Protein AF-A0A7Y7AGQ4-F1 (afdb_monomer)

Mean predicted aligned error: 10.07 Å

Solvent-accessible surface area (backbone atoms only — not comparable to full-atom values): 15197 Å² total; per-residue (Å²): 114,50,72,60,66,57,67,53,54,40,65,56,59,46,43,56,52,53,49,43,48,52,52,49,50,52,52,50,50,58,50,48,54,52,50,51,56,51,32,55,52,24,53,77,66,76,39,81,67,83,61,64,71,65,58,62,63,49,50,64,56,52,51,53,51,46,53,53,55,51,49,47,50,46,32,51,47,62,61,42,56,91,61,52,32,76,87,60,85,74,68,61,68,62,47,54,55,31,43,49,49,32,63,46,43,63,58,52,51,50,54,48,50,53,54,50,53,53,46,52,52,50,44,74,70,50,87,47,69,69,60,37,51,54,46,52,55,52,52,52,53,46,51,67,55,45,52,60,53,48,54,50,29,48,53,23,42,53,50,47,27,46,48,31,17,37,48,55,39,11,32,71,49,27,35,77,53,50,68,85,72,18,50,66,46,26,51,25,55,69,46,42,84,60,16,41,63,62,49,40,60,53,52,36,54,67,69,37,89,86,58,72,74,48,80,41,57,95,92,48,58,58,82,62,75,74,56,87,88,50,76,77,74,76,74,74,76,78,71,57,94,81,58,87,81,74,77,85,69,75,77,79,73,79,79,80,83,82,81,81,85,86,136

Sequence (263 aa):
MNALFHRAKHWQLFTILYGGIILFQLLSFLYMSSLIAQNMQNIQMNKPPQMSGFFMFFIPMILLVVIIVYGWLWSVALGLKDKLPPGVRMNHRLFKGFFWVAALYPIFHVLFTLIFFNSLEGAFISQNPLQILRIWSTLMLGFVVMIPIALFAMFCTCYGYYFCAKTLKSIELGYEAQLGDYIGYFFLFWFNFVGFWLIQPSLNKITAEGWVPPTPPPGYAPLLDPDPSFPPLPEREKVPRGELLKTKNHEAFEHDDDFEGLF

Nearest PDB structures (foldseek):
  3m9v-assembly1_A  TM=3.592E-01  e=7.978E+00  Actinomadura kijaniata

pLDDT: mean 85.87, std 13.74, range [50.72, 98.44]

Structure (mmCIF, N/CA/C/O backbone):
data_AF-A0A7Y7AGQ4-F1
#
_entry.id   AF-A0A7Y7AGQ4-F1
#
loop_
_atom_site.group_PDB
_atom_site.id
_atom_site.type_symbol
_atom_site.label_atom_id
_atom_site.label_alt_id
_atom_site.label_comp_id
_atom_site.label_asym_id
_atom_site.label_entity_id
_atom_site.label_seq_id
_atom_site.pdbx_PDB_ins_code
_atom_site.Cartn_x
_atom_site.Cartn_y
_atom_site.Cartn_z
_atom_site.occupancy
_atom_site.B_iso_or_equiv
_atom_site.auth_seq_id
_atom_site.auth_comp_id
_atom_site.auth_asym_id
_atom_site.auth_atom_id
_atom_site.pdbx_PDB_model_num
ATOM 1 N N . MET A 1 1 ? 5.728 9.425 15.001 1.00 56.59 1 MET A N 1
ATOM 2 C CA . MET A 1 1 ? 4.786 9.169 13.883 1.00 56.59 1 MET A CA 1
ATOM 3 C C . MET A 1 1 ? 3.323 9.138 14.317 1.00 56.59 1 MET A C 1
ATOM 5 O O . MET A 1 1 ? 2.537 9.823 13.684 1.00 56.59 1 MET A O 1
ATOM 9 N N . ASN A 1 2 ? 2.940 8.416 15.379 1.00 61.12 2 ASN A N 1
ATOM 10 C CA . ASN A 1 2 ? 1.520 8.191 15.718 1.00 61.12 2 ASN A CA 1
ATOM 11 C C . ASN A 1 2 ? 0.688 9.478 15.892 1.00 61.12 2 ASN A C 1
ATOM 13 O O . ASN A 1 2 ? -0.383 9.591 15.307 1.00 61.12 2 ASN A O 1
ATOM 17 N N . ALA A 1 3 ? 1.223 10.484 16.594 1.00 69.56 3 ALA A N 1
ATOM 18 C CA . ALA A 1 3 ? 0.511 11.740 16.840 1.00 69.56 3 ALA A CA 1
ATOM 19 C C . ALA A 1 3 ? 0.207 12.561 15.569 1.00 69.56 3 ALA A C 1
ATOM 21 O O . ALA A 1 3 ? -0.760 13.318 15.561 1.00 69.56 3 ALA A O 1
ATOM 22 N N . LEU A 1 4 ? 1.003 12.418 14.500 1.00 76.56 4 LEU A N 1
ATOM 23 C CA . LEU A 1 4 ? 0.786 13.144 13.243 1.00 76.56 4 LEU A CA 1
ATOM 24 C C . LEU A 1 4 ? -0.478 12.632 12.537 1.00 76.56 4 LEU A C 1
ATOM 26 O O . LEU A 1 4 ? -1.350 13.414 12.172 1.00 76.56 4 LEU A O 1
ATOM 30 N N . PHE A 1 5 ? -0.593 11.309 12.394 1.00 80.19 5 PHE A N 1
ATOM 31 C CA . PHE A 1 5 ? -1.712 10.676 11.695 1.00 80.19 5 PHE A CA 1
ATOM 32 C C . PHE A 1 5 ? -3.018 10.745 12.486 1.00 80.19 5 PHE A C 1
ATOM 34 O O . PHE A 1 5 ? -4.073 10.878 11.881 1.00 80.19 5 PHE A O 1
ATOM 41 N N . HIS A 1 6 ? -2.964 10.712 13.820 1.00 74.75 6 HIS A N 1
ATOM 42 C CA . HIS A 1 6 ? -4.161 10.824 14.667 1.00 74.75 6 HIS A CA 1
ATOM 43 C C . HIS A 1 6 ? -4.745 12.242 14.712 1.00 74.75 6 HIS A C 1
ATOM 45 O O . HIS A 1 6 ? -5.923 12.414 14.993 1.00 74.75 6 HIS A O 1
ATOM 51 N N . ARG A 1 7 ? -3.937 13.273 14.432 1.00 79.19 7 ARG A N 1
ATOM 52 C CA . ARG A 1 7 ? -4.384 14.679 14.418 1.00 79.19 7 ARG A CA 1
ATOM 53 C C . ARG A 1 7 ? -4.757 15.184 13.027 1.00 79.19 7 ARG A C 1
ATOM 55 O O . ARG A 1 7 ? -5.368 16.245 12.907 1.00 79.19 7 ARG A O 1
ATOM 62 N N . ALA A 1 8 ? -4.378 14.455 11.981 1.00 83.38 8 ALA A N 1
ATOM 63 C CA . ALA A 1 8 ? -4.656 14.854 10.613 1.00 83.38 8 ALA A CA 1
ATOM 64 C C . ALA A 1 8 ? -6.167 14.838 10.328 1.00 83.38 8 ALA A C 1
ATOM 66 O O . ALA A 1 8 ? -6.902 13.920 10.713 1.00 83.38 8 ALA A O 1
ATOM 67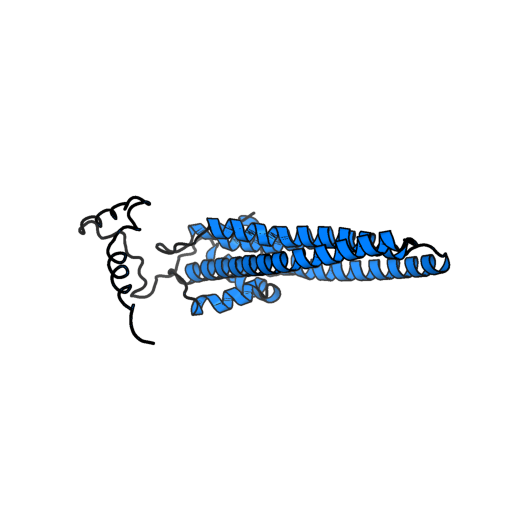 N N . LYS A 1 9 ? -6.644 15.861 9.615 1.00 86.75 9 LYS A N 1
ATOM 68 C CA . LYS A 1 9 ? -7.998 15.853 9.049 1.00 86.75 9 LYS A CA 1
ATOM 69 C C . LYS A 1 9 ? -8.025 14.906 7.846 1.00 86.75 9 LYS A C 1
ATOM 71 O O . LYS A 1 9 ? -7.048 14.826 7.103 1.00 86.75 9 LYS A O 1
ATOM 76 N N . HIS A 1 10 ? -9.157 14.240 7.616 1.00 84.00 10 HIS A N 1
ATOM 77 C CA . HIS A 1 10 ? -9.346 13.308 6.492 1.00 84.00 10 HIS A CA 1
ATOM 78 C C . HIS A 1 10 ? -8.949 13.927 5.140 1.00 84.00 10 HIS A C 1
ATOM 80 O O . HIS A 1 10 ? -8.258 13.286 4.352 1.00 84.00 10 HIS A O 1
ATOM 86 N N . TRP A 1 11 ? -9.278 15.206 4.916 1.00 87.62 11 TRP A N 1
ATOM 87 C CA . TRP A 1 11 ? -8.930 15.904 3.678 1.00 87.62 11 TRP A CA 1
ATOM 88 C C . TRP A 1 11 ? -7.420 16.133 3.512 1.00 87.62 11 TRP A C 1
ATOM 90 O O . TRP A 1 11 ? -6.942 16.160 2.388 1.00 87.62 11 TRP A O 1
ATOM 100 N N . GLN A 1 12 ? -6.644 16.264 4.594 1.00 89.94 12 GLN A N 1
ATOM 101 C CA . GLN A 1 12 ? -5.198 16.499 4.495 1.00 89.94 12 GLN A CA 1
ATOM 102 C C . GLN A 1 12 ? -4.478 15.254 3.976 1.00 89.94 12 GLN A C 1
ATOM 104 O O . GLN A 1 12 ? -3.709 15.343 3.022 1.00 89.94 12 GLN A O 1
ATOM 109 N N . LEU A 1 13 ? -4.763 14.087 4.567 1.00 86.19 13 LEU A N 1
ATOM 110 C CA . LEU A 1 13 ? -4.191 12.814 4.113 1.00 86.19 13 LEU A CA 1
ATOM 111 C C . LEU A 1 13 ? -4.650 12.483 2.693 1.00 86.19 13 LEU A C 1
ATOM 113 O O . LEU A 1 13 ? -3.836 12.083 1.864 1.00 86.19 13 LEU A O 1
ATOM 117 N N . PHE A 1 14 ? -5.931 12.713 2.400 1.00 89.88 14 PHE A N 1
ATOM 118 C CA . PHE A 1 14 ? -6.493 12.493 1.075 1.00 89.88 14 PHE A CA 1
ATOM 119 C C . PHE A 1 14 ? -5.836 13.377 0.007 1.00 89.88 14 PHE A C 1
ATOM 121 O O . PHE A 1 14 ? -5.382 12.862 -1.011 1.00 89.88 14 PHE A O 1
ATOM 128 N N . THR A 1 15 ? -5.738 14.690 0.234 1.00 90.38 15 THR A N 1
ATOM 129 C CA . THR A 1 15 ? -5.160 15.622 -0.745 1.00 90.38 15 THR A CA 1
ATOM 130 C C . THR A 1 15 ? -3.672 15.371 -0.953 1.00 90.38 15 THR A C 1
ATOM 132 O O . THR A 1 15 ? -3.215 15.389 -2.091 1.00 90.38 15 THR A O 1
ATOM 135 N N . ILE A 1 16 ? -2.909 15.090 0.108 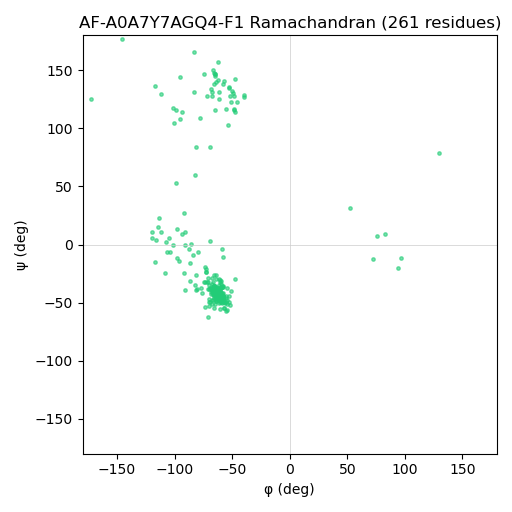1.00 89.94 16 ILE A N 1
ATOM 136 C CA . ILE A 1 16 ? -1.479 14.778 -0.032 1.00 89.94 16 ILE A CA 1
ATOM 137 C C . ILE A 1 16 ? -1.291 13.481 -0.822 1.00 89.94 16 ILE A C 1
ATOM 139 O O . ILE A 1 16 ? -0.459 13.437 -1.724 1.00 89.94 16 ILE A O 1
ATOM 143 N N . LEU A 1 17 ? -2.070 12.441 -0.515 1.00 90.19 17 LEU A N 1
ATOM 144 C CA . LEU A 1 17 ? -1.941 11.154 -1.187 1.00 90.19 17 LEU A CA 1
ATOM 145 C C . LEU A 1 17 ? -2.449 11.225 -2.633 1.00 90.19 17 LEU A C 1
ATOM 147 O O . LEU A 1 17 ? -1.673 11.048 -3.563 1.00 90.19 17 LEU A O 1
ATOM 151 N N . TYR A 1 18 ? -3.732 11.514 -2.844 1.00 91.12 18 TYR A N 1
ATOM 152 C CA . TYR A 1 18 ? -4.347 11.462 -4.174 1.00 91.12 18 TYR A CA 1
ATOM 153 C C . TYR A 1 18 ? -4.076 12.702 -5.008 1.00 91.12 18 TYR A C 1
ATOM 155 O O . TYR A 1 18 ? -3.811 12.574 -6.196 1.00 91.12 18 TYR A O 1
ATOM 163 N N . GLY A 1 19 ? -4.097 13.891 -4.406 1.00 92.06 19 GLY A N 1
ATOM 164 C CA . GLY A 1 19 ? -3.699 15.112 -5.108 1.00 92.06 19 GLY A CA 1
ATOM 165 C C . GLY A 1 19 ? -2.227 15.054 -5.512 1.00 92.06 19 GLY A C 1
ATOM 166 O O . GLY A 1 19 ? -1.896 15.383 -6.648 1.00 92.06 19 GLY A O 1
ATOM 167 N N . GLY A 1 20 ? -1.366 14.535 -4.628 1.00 91.12 20 GLY A N 1
ATOM 168 C CA . GLY A 1 20 ? 0.034 14.247 -4.937 1.00 91.12 20 GLY A CA 1
ATOM 169 C C . GLY A 1 20 ? 0.191 13.247 -6.082 1.00 91.12 20 GLY A C 1
ATOM 170 O O . GLY A 1 20 ? 0.916 13.537 -7.028 1.00 91.12 20 GLY A O 1
ATOM 171 N N . ILE A 1 21 ? -0.525 12.116 -6.050 1.00 92.50 21 ILE A N 1
ATOM 172 C CA . ILE A 1 21 ? -0.511 11.113 -7.132 1.00 92.50 21 ILE A CA 1
ATOM 173 C C . ILE A 1 21 ? -1.010 11.707 -8.454 1.00 92.50 21 ILE A C 1
ATOM 175 O O . ILE A 1 21 ? -0.367 11.504 -9.476 1.00 92.50 21 ILE A O 1
ATOM 179 N N . ILE A 1 22 ? -2.123 12.446 -8.461 1.00 94.12 22 ILE A N 1
ATOM 180 C CA . ILE A 1 22 ? -2.685 13.044 -9.683 1.00 94.12 22 ILE A CA 1
ATOM 181 C C . ILE A 1 22 ? -1.714 14.068 -10.267 1.00 94.12 22 ILE A C 1
ATOM 183 O O . ILE A 1 22 ? -1.407 14.009 -11.456 1.00 94.12 22 ILE A O 1
ATOM 187 N N . LEU A 1 23 ? -1.198 14.983 -9.442 1.00 94.56 23 LEU A N 1
ATOM 188 C CA . LEU A 1 23 ? -0.213 15.968 -9.881 1.00 94.56 23 LEU A CA 1
ATOM 189 C C . LEU A 1 23 ? 1.031 15.273 -10.437 1.00 94.56 23 LEU A C 1
ATOM 191 O O . LEU A 1 23 ? 1.498 15.605 -11.522 1.00 94.56 23 LEU A O 1
ATOM 195 N N . PHE A 1 24 ? 1.539 14.279 -9.716 1.00 93.38 24 PHE A N 1
ATOM 196 C CA . PHE A 1 24 ? 2.687 13.500 -10.147 1.00 93.38 24 PHE A CA 1
ATOM 197 C C . PHE A 1 24 ? 2.417 12.757 -11.464 1.00 93.38 24 PHE A C 1
ATOM 199 O O . PHE A 1 24 ? 3.284 12.730 -12.331 1.00 93.38 24 PHE A O 1
ATOM 206 N N . GLN A 1 25 ? 1.216 12.209 -11.654 1.00 92.69 25 GLN A N 1
ATOM 207 C CA . GLN A 1 25 ? 0.809 11.540 -12.889 1.00 92.69 25 GLN A CA 1
ATOM 208 C C . GLN A 1 25 ? 0.724 12.514 -14.074 1.00 92.69 25 GLN A C 1
ATOM 210 O O . GLN A 1 25 ? 1.078 12.159 -15.195 1.00 92.69 25 GLN A O 1
ATOM 215 N N . LEU A 1 26 ? 0.292 13.757 -13.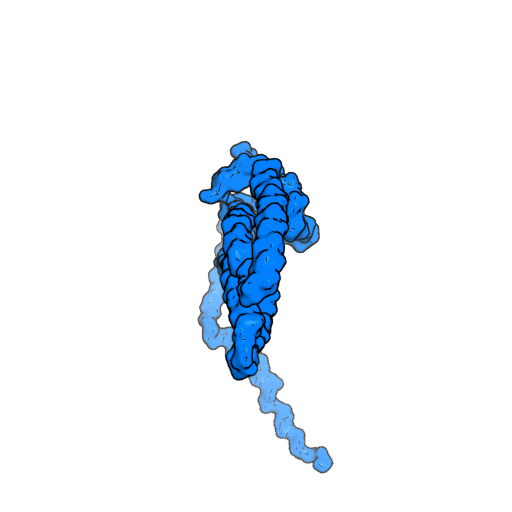848 1.00 95.44 26 LEU A N 1
ATOM 216 C CA . LEU A 1 26 ? 0.331 14.800 -14.877 1.00 95.44 26 LEU A CA 1
ATOM 217 C C . LEU A 1 26 ? 1.776 15.159 -15.241 1.00 95.44 26 LEU A C 1
ATOM 219 O O . LEU A 1 26 ? 2.110 15.254 -16.421 1.00 95.44 26 LEU A O 1
ATOM 223 N N . LEU A 1 27 ? 2.652 15.299 -14.243 1.00 94.00 27 LEU A N 1
ATOM 224 C CA . LEU A 1 27 ? 4.076 15.553 -14.471 1.00 94.00 27 LEU A CA 1
ATOM 225 C C . LEU A 1 27 ? 4.757 14.385 -15.196 1.00 94.00 27 LEU A C 1
ATOM 227 O O . LEU A 1 27 ? 5.545 14.619 -16.109 1.00 94.00 27 LEU A O 1
ATOM 231 N N . SER A 1 28 ? 4.429 13.139 -14.845 1.00 91.12 28 SER A N 1
ATOM 232 C CA . SER A 1 28 ? 4.973 11.952 -15.511 1.00 91.12 28 SER A CA 1
ATOM 233 C C . SER A 1 28 ? 4.497 11.853 -16.958 1.00 91.12 28 SER A C 1
ATOM 235 O O . SER A 1 28 ? 5.283 11.486 -17.826 1.00 91.12 28 SER A O 1
ATOM 237 N N . PHE A 1 29 ? 3.253 12.244 -17.245 1.00 93.81 29 PHE A N 1
ATOM 238 C CA . PHE A 1 29 ? 2.728 12.309 -18.607 1.00 93.81 29 PHE A CA 1
ATOM 239 C C . PHE A 1 29 ? 3.466 13.350 -19.460 1.00 93.81 29 PHE A C 1
ATOM 241 O O . PHE A 1 29 ? 3.878 13.046 -20.580 1.00 93.81 29 PHE A O 1
ATOM 248 N N . LEU A 1 30 ? 3.695 14.553 -18.920 1.00 94.12 30 LEU A N 1
ATOM 249 C CA . LEU A 1 30 ? 4.490 15.592 -19.589 1.00 94.12 30 LEU A CA 1
ATOM 250 C C . LEU A 1 30 ? 5.949 15.159 -19.791 1.00 94.12 30 LEU A C 1
ATOM 252 O O . LEU A 1 30 ? 6.544 15.416 -20.835 1.00 94.12 30 LEU A O 1
ATOM 256 N N . TYR A 1 31 ? 6.529 14.465 -18.813 1.00 92.31 31 TYR A N 1
ATOM 257 C CA . TYR A 1 31 ? 7.873 13.917 -18.944 1.00 92.31 31 TYR A CA 1
ATOM 258 C C . TYR A 1 31 ? 7.931 12.829 -20.024 1.00 92.31 31 TYR A C 1
ATOM 260 O O . TYR A 1 31 ? 8.807 12.864 -20.889 1.00 92.31 31 TYR A O 1
ATOM 268 N N . MET A 1 32 ? 6.959 11.917 -20.045 1.00 90.69 32 MET A N 1
ATOM 269 C CA . MET A 1 32 ? 6.876 10.849 -21.039 1.00 90.69 32 MET A CA 1
ATOM 270 C C . MET A 1 32 ? 6.720 11.393 -22.460 1.00 90.69 32 MET A C 1
ATOM 272 O O . MET A 1 32 ? 7.376 10.894 -23.370 1.00 90.69 32 MET A O 1
ATOM 276 N N . SER A 1 33 ? 5.906 12.432 -22.672 1.00 91.75 33 SER A N 1
ATOM 277 C CA . SER A 1 33 ? 5.763 13.036 -24.003 1.00 91.75 33 SER A CA 1
ATOM 278 C C . SER A 1 33 ? 7.090 13.622 -24.503 1.00 91.75 33 SER A C 1
ATOM 280 O O . SER A 1 33 ? 7.443 13.432 -25.669 1.00 91.75 33 SER A O 1
ATOM 282 N N . SER A 1 34 ? 7.876 14.240 -23.614 1.00 91.31 34 SER A N 1
ATOM 283 C CA . SER A 1 34 ? 9.220 14.732 -23.944 1.00 91.31 34 SER A CA 1
ATOM 284 C C . SER A 1 34 ? 10.217 13.605 -24.239 1.00 91.31 34 SER A C 1
ATOM 286 O O . SER A 1 34 ? 10.980 13.706 -25.200 1.00 91.31 34 SER A O 1
ATOM 288 N N . LEU A 1 35 ? 10.177 12.504 -23.477 1.00 90.44 35 LEU A N 1
ATOM 289 C CA . LEU A 1 35 ? 11.010 11.324 -23.723 1.00 90.44 35 LEU A CA 1
ATOM 290 C C . LEU A 1 35 ? 10.661 10.654 -25.054 1.00 90.44 35 LEU A C 1
ATOM 292 O O . LEU A 1 35 ? 11.559 10.254 -25.790 1.00 90.44 35 LEU A O 1
ATOM 296 N N . ILE A 1 36 ? 9.375 10.560 -25.399 1.00 90.38 36 ILE A N 1
ATOM 297 C CA . ILE A 1 36 ? 8.929 10.025 -26.692 1.00 90.38 36 ILE A CA 1
ATOM 298 C C . ILE A 1 36 ? 9.456 10.897 -27.833 1.00 90.38 36 ILE A C 1
ATOM 300 O O . ILE A 1 36 ? 10.001 10.360 -28.795 1.00 90.38 36 ILE A O 1
ATOM 304 N N . ALA A 1 37 ?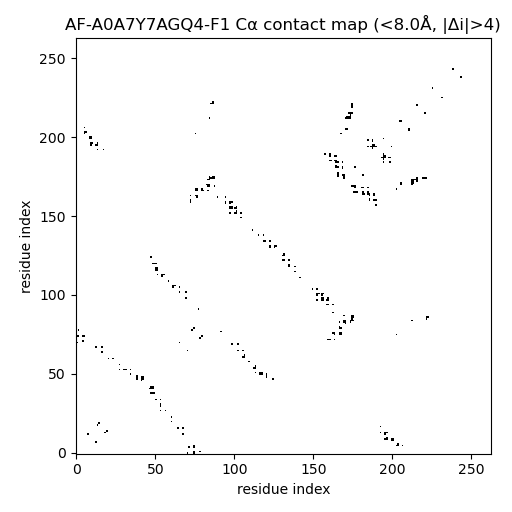 9.356 12.225 -27.724 1.00 92.69 37 ALA A N 1
ATOM 305 C CA . ALA A 1 37 ? 9.884 13.137 -28.738 1.00 92.69 37 ALA A CA 1
ATOM 306 C C . ALA A 1 37 ? 11.403 12.967 -28.933 1.00 92.69 37 ALA A C 1
ATOM 308 O O . ALA A 1 37 ? 11.876 12.878 -30.067 1.00 92.69 37 ALA A O 1
ATOM 309 N N . GLN A 1 38 ? 12.162 12.838 -27.839 1.00 89.88 38 GLN A N 1
ATOM 310 C CA . GLN A 1 38 ? 13.602 12.561 -27.891 1.00 89.88 38 GLN A CA 1
ATOM 311 C C . GLN A 1 38 ? 13.903 11.191 -28.508 1.00 89.88 38 GLN A C 1
ATOM 313 O O . GLN A 1 38 ? 14.785 11.073 -29.356 1.00 89.88 38 GLN A O 1
ATOM 318 N N . ASN A 1 39 ? 13.152 10.154 -28.136 1.00 88.69 39 ASN A N 1
ATOM 319 C CA . ASN A 1 39 ? 13.348 8.809 -28.669 1.00 88.69 39 ASN A CA 1
ATOM 320 C C . ASN A 1 39 ? 12.989 8.713 -30.158 1.00 88.69 39 ASN A C 1
ATOM 322 O O . ASN A 1 39 ? 13.687 8.023 -30.894 1.00 88.69 39 ASN A O 1
ATOM 326 N N . MET A 1 40 ? 11.992 9.460 -30.638 1.00 89.31 40 MET A N 1
ATOM 327 C CA . MET A 1 40 ? 11.713 9.588 -32.075 1.00 89.31 40 MET A CA 1
ATOM 328 C C . MET A 1 40 ? 12.906 10.183 -32.830 1.00 89.31 40 MET A C 1
ATOM 330 O O . MET A 1 40 ? 13.276 9.686 -33.894 1.00 89.31 40 MET A O 1
ATOM 334 N N . GLN A 1 41 ? 13.558 11.198 -32.260 1.00 91.44 41 GLN A N 1
ATOM 335 C CA . GLN A 1 41 ? 14.781 11.762 -32.828 1.00 91.44 41 GLN A CA 1
ATOM 336 C C . GLN A 1 41 ? 15.952 10.766 -32.764 1.00 91.44 41 GLN A C 1
ATOM 338 O O . GLN A 1 41 ? 16.724 10.655 -33.714 1.00 91.44 41 GLN A O 1
ATOM 343 N N . ASN A 1 42 ? 16.080 10.007 -31.671 1.00 88.75 42 ASN A N 1
ATOM 344 C CA . ASN A 1 42 ? 17.104 8.968 -31.534 1.00 88.75 42 ASN A CA 1
ATOM 345 C C . ASN A 1 42 ? 16.943 7.876 -32.590 1.00 88.75 42 ASN A C 1
ATOM 347 O O . ASN A 1 42 ? 17.932 7.514 -33.220 1.00 88.75 42 ASN A O 1
ATOM 351 N N . ILE A 1 43 ? 15.713 7.426 -32.851 1.00 86.44 43 ILE A N 1
ATOM 352 C CA . ILE A 1 43 ? 15.411 6.455 -33.910 1.00 86.44 43 ILE A CA 1
ATOM 353 C C . ILE A 1 43 ? 15.847 6.998 -35.275 1.00 86.44 43 ILE A C 1
ATOM 355 O O . ILE A 1 43 ? 16.520 6.292 -36.020 1.00 86.44 43 ILE A O 1
ATOM 359 N N . GLN A 1 44 ? 15.555 8.268 -35.582 1.00 89.94 44 GLN A N 1
ATOM 360 C CA . GLN A 1 44 ? 16.030 8.909 -36.818 1.00 89.94 44 GLN A CA 1
ATOM 361 C C . GLN A 1 44 ? 17.565 8.968 -36.908 1.00 89.94 44 GLN A C 1
ATOM 363 O O . GLN A 1 44 ? 18.124 8.923 -38.000 1.00 89.94 44 GLN A O 1
ATOM 368 N N . MET A 1 45 ? 18.252 9.048 -35.767 1.00 90.00 45 MET A N 1
ATOM 369 C CA . MET A 1 45 ? 19.714 9.080 -35.664 1.00 90.00 45 MET A CA 1
ATOM 370 C C . MET A 1 45 ? 20.359 7.697 -35.451 1.00 90.00 45 MET A C 1
ATOM 372 O O . MET A 1 45 ? 21.552 7.645 -35.151 1.00 90.00 45 MET A O 1
ATOM 376 N N . ASN A 1 46 ? 19.614 6.588 -35.564 1.00 85.50 46 ASN A N 1
ATOM 377 C CA . ASN A 1 46 ? 20.080 5.229 -35.234 1.00 85.50 46 ASN A CA 1
ATOM 378 C C . ASN A 1 46 ? 20.693 5.100 -33.823 1.00 85.50 46 ASN A C 1
ATOM 380 O O . ASN A 1 46 ? 21.600 4.300 -33.589 1.00 85.50 46 ASN A O 1
ATOM 384 N N . LYS A 1 47 ? 20.210 5.898 -32.867 1.00 84.75 47 LYS A N 1
ATOM 385 C CA . LYS A 1 47 ? 20.569 5.805 -31.449 1.00 84.75 47 LYS A CA 1
ATOM 386 C C . LYS A 1 47 ? 19.532 4.959 -30.708 1.00 84.75 47 LYS A C 1
ATOM 388 O O . LYS A 1 47 ? 18.344 5.043 -31.028 1.00 84.75 47 LYS A O 1
ATOM 393 N N . PRO A 1 48 ? 19.948 4.167 -29.707 1.00 80.00 48 PRO A N 1
ATOM 394 C CA . PRO A 1 48 ? 19.014 3.361 -28.940 1.00 80.00 48 PRO A CA 1
ATOM 395 C C . PRO A 1 48 ? 18.047 4.240 -28.133 1.00 80.00 48 PRO A C 1
ATOM 397 O O . PRO A 1 48 ? 18.443 5.310 -27.657 1.00 80.00 48 PRO A O 1
ATOM 400 N N . PRO A 1 49 ? 16.787 3.806 -27.970 1.00 80.81 49 PRO A N 1
ATOM 401 C CA . PRO A 1 49 ? 15.832 4.509 -27.130 1.00 80.81 49 PRO A CA 1
ATOM 402 C C . PRO A 1 49 ? 16.240 4.387 -25.660 1.00 80.81 49 PRO A C 1
ATOM 404 O O . PRO A 1 49 ? 16.527 3.293 -25.186 1.00 80.81 49 PRO A O 1
ATOM 407 N N . GLN A 1 50 ? 16.219 5.502 -24.934 1.00 82.62 50 GLN A N 1
ATOM 408 C CA . GLN A 1 50 ? 16.525 5.531 -23.504 1.00 82.62 50 GLN A CA 1
ATOM 409 C C . GLN A 1 50 ? 15.219 5.539 -22.713 1.00 82.62 50 GLN A C 1
ATOM 411 O O . GLN A 1 50 ? 14.434 6.486 -22.817 1.00 82.62 50 GLN A O 1
ATOM 416 N N . MET A 1 51 ? 14.973 4.484 -21.929 1.00 79.44 51 MET A N 1
ATOM 417 C CA . MET A 1 51 ? 13.725 4.327 -21.158 1.00 79.44 51 MET A CA 1
ATOM 418 C C . MET A 1 51 ? 13.945 4.312 -19.641 1.00 79.44 51 MET A C 1
ATOM 420 O O . MET A 1 51 ? 13.002 4.500 -18.873 1.00 79.44 51 MET A O 1
ATOM 424 N N . SER A 1 52 ? 15.184 4.136 -19.183 1.00 79.38 52 SER A N 1
ATOM 425 C CA . SER A 1 52 ? 15.528 4.036 -17.758 1.00 79.38 52 SER A CA 1
ATOM 426 C C . SER A 1 52 ? 15.183 5.295 -16.946 1.00 79.38 52 SER A C 1
ATOM 428 O O . SER A 1 52 ? 14.728 5.186 -15.803 1.00 79.38 52 SER A O 1
ATOM 430 N N . GLY A 1 53 ? 15.312 6.485 -17.545 1.00 80.88 53 GLY A N 1
ATOM 431 C CA . GLY A 1 53 ? 14.984 7.765 -16.903 1.00 80.88 53 GLY A CA 1
ATOM 432 C C . GLY A 1 53 ? 13.516 7.884 -16.479 1.00 80.88 53 GLY A C 1
ATOM 433 O O . GLY A 1 53 ? 13.222 8.450 -15.426 1.00 80.88 53 GLY A O 1
ATOM 434 N N . PHE A 1 54 ? 12.596 7.267 -17.230 1.00 83.62 54 PHE A N 1
ATOM 435 C CA . PHE A 1 54 ? 11.169 7.235 -16.899 1.00 83.62 54 PHE A CA 1
ATOM 436 C C . PHE A 1 54 ? 10.906 6.574 -15.544 1.00 83.62 54 PHE A C 1
ATOM 438 O O . PHE A 1 54 ? 10.151 7.102 -14.733 1.00 83.62 54 PHE A O 1
ATOM 445 N N . PHE A 1 55 ? 11.567 5.454 -15.254 1.00 83.31 55 PHE A N 1
ATOM 446 C CA . PHE A 1 55 ? 11.323 4.691 -14.028 1.00 83.31 55 PHE A CA 1
ATOM 447 C C . PHE A 1 55 ? 11.914 5.342 -12.782 1.00 83.31 55 PHE A C 1
ATOM 449 O O . PHE A 1 55 ? 11.314 5.253 -11.710 1.00 83.31 55 PHE A O 1
ATOM 456 N N . MET A 1 56 ? 13.044 6.043 -12.915 1.00 85.81 56 MET A N 1
ATOM 457 C CA . MET A 1 56 ? 13.626 6.801 -11.802 1.00 85.81 56 MET A CA 1
ATOM 458 C C . MET A 1 56 ? 12.664 7.869 -11.280 1.00 85.81 56 MET A C 1
ATOM 460 O O . MET A 1 56 ? 12.637 8.134 -10.078 1.00 85.81 56 MET A O 1
ATOM 464 N N . PHE A 1 57 ? 11.824 8.419 -12.161 1.00 85.06 57 PHE A N 1
ATOM 465 C CA . PHE A 1 57 ? 10.807 9.394 -11.790 1.00 85.06 57 PHE A CA 1
ATOM 466 C C . PHE A 1 57 ? 9.809 8.820 -10.769 1.00 85.06 57 PHE A C 1
ATOM 468 O O . PHE A 1 57 ? 9.487 9.502 -9.801 1.00 85.06 57 PHE A O 1
ATOM 475 N N . PHE A 1 58 ? 9.367 7.562 -10.914 1.00 86.12 58 PHE A N 1
ATOM 476 C CA . PHE A 1 58 ? 8.341 6.942 -10.050 1.00 86.12 58 PHE A CA 1
ATOM 477 C C . PHE A 1 58 ? 8.819 6.585 -8.639 1.00 86.12 58 PHE A C 1
ATOM 479 O O . PHE A 1 58 ? 7.989 6.445 -7.739 1.00 86.12 58 PHE A O 1
ATOM 486 N N . ILE A 1 59 ? 10.129 6.446 -8.423 1.00 90.75 59 ILE A N 1
ATOM 487 C CA . ILE A 1 59 ? 10.712 6.061 -7.128 1.00 90.75 59 ILE A CA 1
ATOM 488 C C . ILE A 1 59 ? 10.240 6.985 -5.988 1.00 90.75 59 ILE A C 1
ATOM 490 O O . ILE A 1 59 ? 9.657 6.472 -5.029 1.00 90.75 59 ILE A O 1
ATOM 494 N N . PRO A 1 60 ? 10.424 8.321 -6.051 1.00 90.88 60 PRO A N 1
ATOM 495 C CA . PRO A 1 60 ? 9.984 9.218 -4.982 1.00 90.88 60 PRO A CA 1
ATOM 496 C C . PRO A 1 60 ? 8.473 9.156 -4.729 1.00 90.88 60 PRO A C 1
ATOM 498 O O . PRO A 1 60 ? 8.055 9.200 -3.573 1.00 90.88 60 PRO A O 1
ATOM 501 N N . MET A 1 61 ? 7.652 9.000 -5.774 1.00 91.38 61 MET A N 1
ATOM 502 C CA . MET A 1 61 ? 6.201 8.861 -5.618 1.00 91.38 61 MET A CA 1
ATOM 503 C C . MET A 1 61 ? 5.846 7.579 -4.862 1.00 91.38 61 MET A C 1
ATOM 505 O O . MET A 1 61 ? 5.067 7.620 -3.913 1.00 91.38 61 MET A O 1
ATOM 509 N N . ILE A 1 62 ? 6.422 6.440 -5.250 1.00 92.19 62 ILE A N 1
ATOM 510 C CA . ILE A 1 62 ? 6.138 5.156 -4.600 1.00 92.19 62 ILE A CA 1
ATOM 511 C C . ILE A 1 62 ? 6.582 5.196 -3.138 1.00 92.19 62 ILE A C 1
ATOM 513 O O . ILE A 1 62 ? 5.824 4.775 -2.268 1.00 92.19 62 ILE A O 1
ATOM 517 N N . LEU A 1 63 ? 7.756 5.762 -2.845 1.00 92.38 63 LEU A N 1
ATOM 518 C CA . LEU A 1 63 ? 8.221 5.943 -1.468 1.00 92.38 63 LEU A CA 1
ATOM 519 C C . LEU A 1 63 ? 7.263 6.819 -0.655 1.00 92.38 63 LEU A C 1
ATOM 521 O O . LEU A 1 63 ? 6.921 6.460 0.471 1.00 92.38 63 LEU A O 1
ATOM 525 N N . LEU A 1 64 ? 6.777 7.923 -1.230 1.00 92.69 64 LEU A N 1
ATOM 526 C CA . LEU A 1 64 ? 5.788 8.790 -0.589 1.00 92.69 64 LEU A CA 1
ATOM 527 C C . LEU A 1 64 ? 4.493 8.025 -0.270 1.00 92.69 64 LEU A C 1
ATOM 529 O O . LEU A 1 64 ? 4.010 8.079 0.862 1.00 92.69 64 LEU A O 1
ATOM 533 N N . VAL A 1 65 ? 3.960 7.271 -1.236 1.00 92.19 65 VAL A N 1
ATOM 534 C CA . VAL A 1 65 ? 2.746 6.457 -1.058 1.00 92.19 65 VAL A CA 1
ATOM 535 C C . VAL A 1 65 ? 2.954 5.391 0.013 1.00 92.19 65 VAL A C 1
ATOM 537 O O . VAL A 1 65 ? 2.109 5.245 0.895 1.00 92.19 65 VAL A O 1
ATOM 540 N N . VAL A 1 66 ? 4.084 4.679 -0.018 1.00 94.56 66 VAL A N 1
ATOM 541 C CA . VAL A 1 66 ? 4.419 3.648 0.973 1.00 94.56 66 VAL A CA 1
ATOM 542 C C . VAL A 1 66 ? 4.464 4.256 2.372 1.00 94.56 66 VAL A C 1
ATOM 544 O O . VAL A 1 66 ? 3.805 3.752 3.279 1.00 94.56 66 VAL A O 1
ATOM 547 N N . ILE A 1 67 ? 5.171 5.373 2.551 1.00 93.62 67 ILE A N 1
ATOM 548 C CA . ILE A 1 67 ? 5.290 6.044 3.852 1.00 93.62 67 ILE A CA 1
ATOM 549 C C . ILE A 1 67 ? 3.920 6.471 4.384 1.00 93.62 67 ILE A C 1
ATOM 551 O O . ILE A 1 67 ? 3.629 6.250 5.560 1.00 93.62 67 ILE A O 1
ATOM 555 N N . ILE A 1 68 ? 3.068 7.061 3.542 1.00 92.81 68 ILE A N 1
ATOM 556 C CA . ILE A 1 68 ? 1.750 7.548 3.968 1.00 92.81 68 ILE A CA 1
ATOM 557 C C . ILE A 1 68 ? 0.814 6.381 4.286 1.00 92.81 68 ILE A C 1
ATOM 559 O O . ILE A 1 68 ? 0.253 6.336 5.380 1.00 92.81 68 ILE A O 1
ATOM 563 N N . VAL A 1 69 ? 0.646 5.430 3.363 1.00 93.88 69 VAL A N 1
ATOM 564 C CA . VAL A 1 69 ? -0.325 4.332 3.506 1.00 93.88 69 VAL A CA 1
ATOM 565 C C . VAL A 1 69 ? 0.089 3.385 4.627 1.00 93.88 69 VAL A C 1
ATOM 567 O O . VAL A 1 69 ? -0.704 3.118 5.530 1.00 93.88 69 VAL A O 1
ATOM 570 N N . TYR A 1 70 ? 1.334 2.908 4.623 1.00 95.62 70 TYR A N 1
ATOM 571 C CA . TYR A 1 70 ? 1.802 1.989 5.660 1.00 95.62 70 TYR A CA 1
ATOM 572 C C . TYR A 1 70 ? 2.031 2.706 6.993 1.00 95.62 70 TYR A C 1
ATOM 574 O O . TYR A 1 70 ? 1.759 2.128 8.044 1.00 95.62 70 TYR A O 1
ATOM 582 N N . GLY A 1 71 ? 2.440 3.979 6.983 1.00 94.75 71 GLY A N 1
ATOM 583 C CA . GLY A 1 71 ? 2.500 4.797 8.196 1.00 94.75 71 GLY A CA 1
ATOM 584 C C . GLY A 1 71 ? 1.129 4.971 8.851 1.00 94.75 71 GLY A C 1
ATOM 585 O O . GLY A 1 71 ? 1.011 4.854 10.074 1.00 94.75 71 GLY A O 1
ATOM 586 N N . TRP A 1 72 ? 0.084 5.166 8.046 1.00 95.00 72 TRP A N 1
ATOM 587 C CA . TRP A 1 72 ? -1.298 5.225 8.516 1.00 95.00 72 TRP A CA 1
ATOM 588 C C . TRP A 1 72 ? -1.789 3.875 9.057 1.00 95.00 72 TRP A C 1
ATOM 590 O O . TRP A 1 72 ? -2.287 3.820 10.181 1.00 95.00 72 TRP A O 1
ATOM 600 N N . LEU A 1 73 ? -1.570 2.767 8.339 1.00 95.81 73 LEU A N 1
ATOM 601 C CA . LEU A 1 73 ? -1.921 1.423 8.828 1.00 95.81 73 LEU A CA 1
ATOM 602 C C . LEU A 1 73 ? -1.224 1.097 10.156 1.00 95.81 73 LEU A C 1
ATOM 604 O O . LEU A 1 73 ? -1.857 0.611 11.091 1.00 95.81 73 LEU A O 1
ATOM 608 N N . TRP A 1 74 ? 0.067 1.413 10.273 1.00 96.75 74 TRP A N 1
ATOM 609 C CA . TRP A 1 74 ? 0.827 1.236 11.510 1.00 96.75 74 TRP A CA 1
ATOM 610 C C . TRP A 1 74 ? 0.256 2.067 12.663 1.00 96.75 74 TRP A C 1
ATOM 612 O O . TRP A 1 74 ? 0.136 1.584 13.793 1.00 96.75 74 TRP A O 1
ATOM 622 N N . SER A 1 75 ? -0.123 3.315 12.375 1.00 94.50 75 SER A N 1
ATOM 623 C CA . SER A 1 75 ? -0.756 4.232 13.325 1.00 94.50 75 SER A CA 1
ATOM 624 C C . SER A 1 75 ? -2.087 3.693 13.858 1.00 94.50 75 SER A C 1
ATOM 626 O O . SER A 1 75 ? -2.357 3.859 15.049 1.00 94.50 75 SER A O 1
ATOM 628 N N . VAL A 1 76 ? -2.889 3.016 13.034 1.00 94.88 76 VAL A N 1
ATOM 629 C CA . VAL A 1 76 ? -4.129 2.368 13.487 1.00 94.88 76 VAL A CA 1
ATOM 630 C C . VAL A 1 76 ? -3.817 1.108 14.297 1.00 94.88 76 VAL A C 1
ATOM 632 O O . VAL A 1 76 ? -4.246 0.992 15.442 1.00 94.88 76 VAL A O 1
ATOM 635 N N . ALA A 1 77 ? -3.029 0.187 13.740 1.00 94.88 77 ALA A N 1
ATOM 636 C CA . ALA A 1 77 ? -2.777 -1.124 14.338 1.00 94.88 77 ALA A CA 1
ATOM 637 C C . ALA A 1 77 ? -2.046 -1.062 15.687 1.00 94.88 77 ALA A C 1
ATOM 639 O O . ALA A 1 77 ? -2.383 -1.785 16.623 1.00 94.88 77 ALA A O 1
ATOM 640 N N . LEU A 1 78 ? -1.002 -0.236 15.787 1.00 94.19 78 LEU A N 1
ATOM 641 C CA . LEU A 1 78 ? -0.152 -0.165 16.978 1.00 94.19 78 LEU A CA 1
ATOM 642 C C . LEU A 1 78 ? -0.355 1.115 17.776 1.00 94.19 78 LEU A C 1
ATOM 644 O O . LEU A 1 78 ? -0.098 1.112 18.978 1.00 94.19 78 LEU A O 1
ATOM 648 N N . GLY A 1 79 ? -0.819 2.194 17.144 1.00 92.00 79 GLY A N 1
ATOM 649 C CA . GLY A 1 79 ? -1.106 3.442 17.847 1.00 92.00 79 GLY A CA 1
ATOM 650 C C . GLY A 1 79 ? -2.371 3.387 18.704 1.00 92.00 79 GLY A C 1
ATOM 651 O O . GLY A 1 79 ? -2.492 4.200 19.613 1.00 92.00 79 GLY A O 1
ATOM 652 N N . LEU A 1 80 ? -3.278 2.435 18.459 1.00 92.56 80 LEU A N 1
ATOM 653 C CA . LEU A 1 80 ? -4.499 2.247 19.250 1.00 92.56 80 LEU A CA 1
ATOM 654 C C . LEU A 1 80 ? -4.455 1.043 20.201 1.00 92.56 80 LEU A C 1
ATOM 656 O O . LEU A 1 80 ? -5.459 0.736 20.838 1.00 92.56 80 LEU A O 1
ATOM 660 N N . LYS A 1 81 ? -3.311 0.360 20.316 1.00 92.12 81 LYS A N 1
ATOM 661 C CA . LYS A 1 81 ? -3.192 -0.875 21.110 1.00 92.12 81 LYS A CA 1
ATOM 662 C C . LYS A 1 81 ? -3.661 -0.695 22.564 1.00 92.12 81 LYS A C 1
ATOM 664 O O . LYS A 1 81 ? -4.292 -1.588 23.108 1.00 92.12 81 LYS A O 1
ATOM 669 N N . ASP A 1 82 ? -3.388 0.467 23.161 1.00 91.62 82 ASP A N 1
ATOM 670 C CA . ASP A 1 82 ? -3.667 0.754 24.574 1.00 91.62 82 ASP A CA 1
ATOM 671 C C . ASP A 1 82 ? -5.147 1.105 24.815 1.00 91.62 82 ASP A C 1
ATOM 673 O O . ASP A 1 82 ? -5.575 1.254 25.953 1.00 91.62 82 ASP A O 1
ATOM 677 N N . LYS A 1 83 ? -5.936 1.240 23.740 1.00 92.69 83 LYS A N 1
ATOM 678 C CA . LYS A 1 83 ? -7.384 1.488 23.776 1.00 92.69 83 LYS A CA 1
ATOM 679 C C . LYS A 1 83 ? -8.205 0.226 23.501 1.00 92.69 83 LYS A C 1
ATOM 681 O O . LYS A 1 83 ? -9.430 0.305 23.475 1.00 92.69 83 LYS A O 1
ATOM 686 N N . LEU A 1 84 ? -7.554 -0.915 23.254 1.00 93.81 84 LEU A N 1
ATOM 687 C CA . LEU A 1 84 ? -8.252 -2.182 23.057 1.00 93.81 84 LEU A CA 1
ATOM 688 C C . LEU A 1 84 ? -8.994 -2.582 24.340 1.00 93.81 84 LEU A C 1
ATOM 690 O O . LEU A 1 84 ? -8.442 -2.425 25.432 1.00 93.81 84 LEU A O 1
ATOM 694 N N . PRO A 1 85 ? -10.220 -3.118 24.224 1.00 91.69 85 PRO A N 1
ATOM 695 C CA . PRO A 1 85 ? -10.959 -3.544 25.396 1.00 91.69 85 PRO A CA 1
ATOM 696 C C . PRO A 1 85 ? -10.275 -4.739 26.078 1.00 91.69 85 PRO A C 1
ATOM 698 O O . PRO A 1 85 ? -9.616 -5.552 25.412 1.00 91.69 85 PRO A O 1
ATOM 701 N N . PRO A 1 86 ? -10.422 -4.862 27.409 1.00 86.88 86 PRO A N 1
ATOM 702 C CA . PRO A 1 86 ? -9.848 -5.971 28.158 1.00 86.88 86 PRO A CA 1
ATOM 703 C C . PRO A 1 86 ? -10.374 -7.309 27.622 1.00 86.88 86 PRO A C 1
ATOM 705 O O . PRO A 1 86 ? -11.548 -7.451 27.294 1.00 86.88 86 PRO A O 1
ATOM 708 N N . GLY A 1 87 ? -9.479 -8.290 27.501 1.00 85.50 87 GLY A N 1
ATOM 709 C CA . GLY A 1 87 ? -9.789 -9.611 26.943 1.00 85.50 87 GLY A CA 1
ATOM 710 C C . GLY A 1 87 ? -9.506 -9.762 25.444 1.00 85.50 87 GLY A C 1
ATOM 711 O O . GLY A 1 87 ? -9.261 -10.883 24.999 1.00 85.50 87 GLY A O 1
ATOM 712 N N . VAL A 1 88 ? -9.415 -8.671 24.671 1.00 91.50 88 VAL A N 1
ATOM 713 C CA . VAL A 1 88 ? -9.087 -8.757 23.237 1.00 91.50 88 VAL A CA 1
ATOM 714 C C . VAL A 1 88 ? -7.594 -8.992 23.042 1.00 91.50 88 VAL A C 1
ATOM 716 O O . VAL A 1 88 ? -6.764 -8.104 23.240 1.00 91.50 88 VAL A O 1
ATOM 719 N N . ARG A 1 89 ? -7.232 -10.206 22.615 1.00 89.50 89 ARG A N 1
ATOM 720 C CA . ARG A 1 89 ? -5.840 -10.578 22.330 1.00 89.50 89 ARG A CA 1
ATOM 721 C C . ARG A 1 89 ? -5.573 -10.552 20.834 1.00 89.50 89 ARG A C 1
ATOM 723 O O . ARG A 1 89 ? -6.124 -11.336 20.070 1.00 89.50 89 ARG A O 1
ATOM 730 N N . MET A 1 90 ? -4.659 -9.681 20.422 1.00 92.50 90 MET A N 1
ATOM 731 C CA . MET A 1 90 ? -4.233 -9.545 19.031 1.00 92.50 90 MET A CA 1
ATOM 732 C C . MET A 1 90 ? -2.749 -9.890 18.882 1.00 92.50 90 MET A C 1
ATOM 734 O O . MET A 1 90 ? -1.908 -9.480 19.684 1.00 92.50 90 MET A O 1
ATOM 738 N N . ASN A 1 91 ? -2.390 -10.654 17.847 1.00 94.81 91 ASN A N 1
ATOM 739 C CA . ASN A 1 91 ? -1.002 -11.072 17.639 1.00 94.81 91 ASN A CA 1
ATOM 740 C C . ASN A 1 91 ? -0.170 -9.964 16.966 1.00 94.81 91 ASN A C 1
ATOM 742 O O . ASN A 1 91 ? 0.040 -9.952 15.750 1.00 94.81 91 ASN A O 1
ATOM 746 N N . HIS A 1 92 ? 0.339 -9.034 17.774 1.00 94.25 92 HIS A N 1
ATOM 747 C CA . HIS A 1 92 ? 1.153 -7.909 17.300 1.00 94.25 92 HIS A CA 1
ATOM 748 C C . HIS A 1 92 ? 2.501 -8.333 16.694 1.00 94.25 92 HIS A C 1
ATOM 750 O O . HIS A 1 92 ? 3.057 -7.602 15.875 1.00 94.25 92 HIS A O 1
ATOM 756 N N . ARG A 1 93 ? 3.054 -9.490 17.092 1.00 95.44 93 ARG A N 1
ATOM 757 C CA . ARG A 1 93 ? 4.322 -9.997 16.534 1.00 95.44 93 ARG A CA 1
ATOM 758 C C . ARG A 1 93 ? 4.128 -10.436 15.087 1.00 95.44 93 ARG A C 1
ATOM 760 O O . ARG A 1 93 ? 4.895 -10.017 14.224 1.00 95.44 93 ARG A O 1
ATOM 767 N N . LEU A 1 94 ? 3.065 -11.199 14.834 1.00 96.00 94 LEU A N 1
ATOM 768 C CA . LEU A 1 94 ? 2.688 -11.622 13.487 1.00 96.00 94 LEU A CA 1
ATOM 769 C C . LEU A 1 94 ? 2.366 -10.415 12.596 1.00 96.00 94 LEU A C 1
ATOM 771 O O . LEU A 1 94 ? 2.869 -10.334 11.479 1.00 96.00 94 LEU A O 1
ATOM 775 N N . PHE A 1 95 ? 1.626 -9.432 13.127 1.00 96.81 95 PHE A N 1
ATOM 776 C CA . PHE A 1 95 ? 1.358 -8.177 12.418 1.00 96.81 95 PHE A CA 1
ATOM 777 C C . PHE A 1 95 ? 2.634 -7.456 11.993 1.00 96.81 95 PHE A C 1
ATOM 779 O O . PHE A 1 95 ? 2.765 -7.131 10.822 1.00 96.81 95 PHE A O 1
ATOM 786 N N . LYS A 1 96 ? 3.595 -7.243 12.900 1.00 97.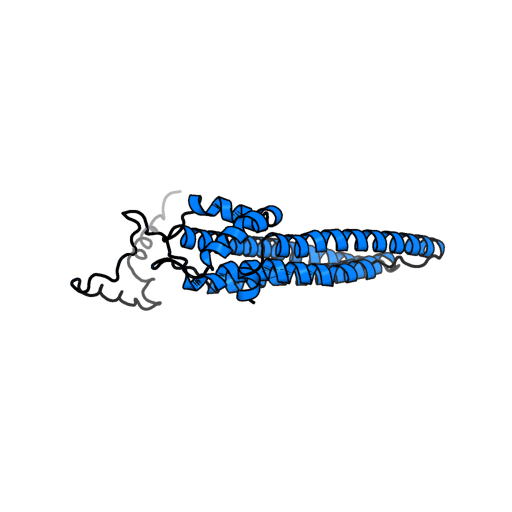38 96 LYS A N 1
ATOM 787 C CA . LYS A 1 96 ? 4.852 -6.559 12.554 1.00 97.38 96 LYS A CA 1
ATOM 788 C C . LYS A 1 96 ? 5.621 -7.284 11.449 1.00 97.38 96 LYS A C 1
ATOM 790 O O . LYS A 1 96 ? 6.137 -6.623 10.556 1.00 97.38 96 LYS A O 1
ATOM 795 N N . GLY A 1 97 ? 5.684 -8.617 11.505 1.00 97.94 97 GLY A N 1
ATOM 796 C CA . GLY A 1 97 ? 6.343 -9.423 10.476 1.00 97.94 97 GLY A CA 1
ATOM 797 C C . GLY A 1 97 ? 5.699 -9.234 9.102 1.00 97.94 97 GLY A C 1
ATOM 798 O O . GLY A 1 97 ? 6.369 -8.822 8.158 1.00 97.94 97 GLY A O 1
ATOM 799 N N . PHE A 1 98 ? 4.388 -9.459 9.002 1.00 98.38 98 PHE A N 1
ATOM 800 C CA . PHE A 1 98 ? 3.659 -9.317 7.735 1.00 98.38 98 PHE A CA 1
ATOM 801 C C . PHE A 1 98 ? 3.619 -7.874 7.234 1.00 98.38 98 PHE A C 1
ATOM 803 O O . PHE A 1 98 ? 3.741 -7.638 6.036 1.00 98.38 98 PHE A O 1
ATOM 810 N N . PHE A 1 99 ? 3.521 -6.904 8.140 1.00 98.00 99 PHE A N 1
ATOM 811 C CA . PHE A 1 99 ? 3.568 -5.488 7.800 1.00 98.00 99 PHE A CA 1
ATOM 812 C C . PHE A 1 99 ? 4.866 -5.123 7.078 1.00 98.00 99 PHE A C 1
ATOM 814 O O . PHE A 1 99 ? 4.812 -4.473 6.039 1.00 98.00 99 PHE A O 1
ATOM 821 N N . TRP A 1 100 ? 6.026 -5.552 7.587 1.00 97.75 100 TRP A N 1
ATOM 822 C CA . TRP A 1 100 ? 7.303 -5.235 6.943 1.00 97.75 100 TRP A CA 1
ATOM 823 C C . TRP A 1 100 ? 7.472 -5.937 5.600 1.00 97.75 100 TRP A C 1
ATOM 825 O O . TRP A 1 100 ? 7.969 -5.316 4.667 1.00 97.75 100 TRP A O 1
ATOM 835 N N . VAL A 1 101 ? 7.005 -7.181 5.465 1.00 97.81 101 VAL A N 1
ATOM 836 C CA . VAL A 1 101 ? 6.976 -7.871 4.164 1.00 97.81 101 VAL A CA 1
ATOM 837 C C . VAL A 1 101 ? 6.145 -7.075 3.152 1.00 97.81 101 VAL A C 1
ATOM 839 O O . VAL A 1 101 ? 6.631 -6.770 2.063 1.00 97.81 101 VAL A O 1
ATOM 842 N N . ALA A 1 102 ? 4.926 -6.677 3.525 1.00 97.50 102 ALA A N 1
ATOM 843 C CA . ALA A 1 102 ? 4.042 -5.889 2.668 1.00 97.50 102 ALA A CA 1
ATOM 844 C C . ALA A 1 102 ? 4.631 -4.506 2.331 1.00 97.50 102 ALA A C 1
ATOM 846 O O . ALA A 1 102 ? 4.597 -4.090 1.177 1.00 97.50 102 ALA A O 1
ATOM 847 N N . ALA A 1 103 ? 5.225 -3.813 3.306 1.00 96.75 103 ALA A N 1
ATOM 848 C CA . ALA A 1 103 ? 5.797 -2.479 3.120 1.00 96.75 103 ALA A CA 1
ATOM 849 C C . ALA A 1 103 ? 7.083 -2.474 2.273 1.00 96.75 103 ALA A C 1
ATOM 851 O O . ALA A 1 103 ? 7.332 -1.514 1.544 1.00 96.75 103 ALA A O 1
ATOM 852 N N . LEU A 1 104 ? 7.900 -3.532 2.349 1.00 96.88 104 LEU A N 1
ATOM 853 C CA . LEU A 1 104 ? 9.138 -3.658 1.570 1.00 96.88 104 LEU A CA 1
ATOM 854 C C . LEU A 1 104 ? 8.894 -4.145 0.138 1.00 96.88 104 LEU A C 1
ATOM 856 O O . LEU A 1 104 ? 9.677 -3.819 -0.756 1.00 96.88 104 LEU A O 1
ATOM 860 N N . TYR A 1 105 ? 7.812 -4.886 -0.104 1.00 97.19 105 TYR A N 1
ATOM 861 C CA . TYR A 1 105 ? 7.500 -5.423 -1.427 1.00 97.19 105 TYR A CA 1
ATOM 862 C C . TYR A 1 105 ? 7.433 -4.354 -2.542 1.00 97.19 105 TYR A C 1
ATOM 864 O O . TYR A 1 105 ? 8.070 -4.563 -3.572 1.00 97.19 105 TYR A O 1
ATOM 872 N N . PRO A 1 106 ? 6.771 -3.187 -2.378 1.00 95.75 106 PRO A N 1
ATOM 873 C CA . PRO A 1 106 ? 6.783 -2.131 -3.393 1.00 95.75 106 PRO A CA 1
ATOM 874 C C . PRO A 1 106 ? 8.188 -1.629 -3.746 1.00 95.75 106 PRO A C 1
ATOM 876 O O . PRO A 1 106 ? 8.460 -1.348 -4.910 1.00 95.75 106 PRO A O 1
ATOM 879 N N . ILE A 1 107 ? 9.099 -1.555 -2.768 1.00 93.88 107 ILE A N 1
ATOM 880 C CA . ILE A 1 107 ? 10.496 -1.150 -2.996 1.00 93.88 107 ILE A CA 1
ATOM 881 C C . ILE A 1 107 ? 11.210 -2.221 -3.824 1.00 93.88 107 ILE A C 1
ATOM 883 O O . ILE A 1 107 ? 11.845 -1.913 -4.831 1.00 93.88 107 ILE A O 1
ATOM 887 N N . PHE A 1 108 ? 11.056 -3.486 -3.436 1.00 94.94 108 PHE A N 1
ATOM 888 C CA . PHE A 1 108 ? 11.590 -4.622 -4.182 1.00 94.94 108 PHE A CA 1
ATOM 889 C C . PHE A 1 108 ? 11.055 -4.671 -5.623 1.00 94.94 108 PHE A C 1
ATOM 891 O O . PHE A 1 108 ? 11.831 -4.824 -6.562 1.00 94.94 108 PHE A O 1
ATOM 898 N N . HIS A 1 109 ? 9.754 -4.448 -5.817 1.00 94.19 109 HIS A N 1
ATOM 899 C CA . HIS A 1 109 ? 9.113 -4.398 -7.130 1.00 94.19 109 HIS A CA 1
ATOM 900 C C . HIS A 1 109 ? 9.678 -3.279 -8.018 1.00 94.19 109 HIS A C 1
ATOM 902 O O . HIS A 1 109 ? 9.903 -3.484 -9.212 1.00 94.19 109 HIS A O 1
ATOM 908 N N . VAL A 1 110 ? 9.944 -2.098 -7.454 1.00 92.75 110 VAL A N 1
ATOM 909 C CA . VAL A 1 110 ? 10.579 -0.986 -8.181 1.00 92.75 110 VAL A CA 1
ATOM 910 C C . VAL A 1 110 ? 11.995 -1.346 -8.616 1.00 92.75 110 VAL A C 1
ATOM 912 O O . VAL A 1 110 ? 12.335 -1.152 -9.781 1.00 92.75 110 VAL A O 1
ATOM 915 N N . LEU A 1 111 ? 12.805 -1.916 -7.721 1.00 92.25 111 LEU A N 1
ATOM 916 C CA . LEU A 1 111 ? 14.161 -2.363 -8.056 1.00 92.25 111 LEU A CA 1
ATOM 917 C C . LEU A 1 111 ? 14.145 -3.434 -9.149 1.00 92.25 111 LEU A C 1
ATOM 919 O O . LEU A 1 111 ? 14.909 -3.344 -10.109 1.00 92.25 111 LEU A O 1
ATOM 923 N N . PHE A 1 112 ? 13.234 -4.403 -9.043 1.00 93.12 112 PHE A N 1
ATOM 924 C CA . PHE A 1 112 ? 13.024 -5.409 -10.077 1.00 93.12 112 PHE A CA 1
ATOM 925 C C . PHE A 1 112 ? 12.669 -4.764 -11.420 1.00 93.12 112 PHE A C 1
ATOM 927 O O . PHE A 1 112 ? 13.282 -5.087 -12.430 1.00 93.12 112 PHE A O 1
ATOM 934 N N . THR A 1 113 ? 11.739 -3.807 -11.427 1.00 91.06 113 THR A N 1
ATOM 935 C CA . THR A 1 113 ? 11.315 -3.091 -12.639 1.00 91.06 113 THR A CA 1
ATOM 936 C C . THR A 1 113 ? 12.484 -2.332 -13.278 1.00 91.06 113 THR A C 1
ATOM 938 O O . THR A 1 113 ? 12.672 -2.400 -14.490 1.00 91.06 113 THR A O 1
ATOM 941 N N . LEU A 1 114 ? 13.329 -1.670 -12.481 1.00 90.88 114 LEU A N 1
ATOM 942 C CA . LEU A 1 114 ? 14.529 -0.991 -12.983 1.00 90.88 114 LEU A CA 1
ATOM 943 C C . LEU A 1 114 ? 15.499 -1.972 -13.651 1.00 90.88 114 LEU A C 1
ATOM 945 O O . LEU A 1 114 ? 15.971 -1.717 -14.757 1.00 90.88 114 LEU A O 1
ATOM 949 N N . ILE A 1 115 ? 15.788 -3.104 -13.007 1.00 91.00 115 ILE A N 1
ATOM 950 C CA . ILE A 1 115 ? 16.666 -4.143 -13.569 1.00 91.00 115 ILE A CA 1
ATOM 951 C C . ILE A 1 115 ? 16.045 -4.739 -14.836 1.00 91.00 115 ILE A C 1
ATOM 953 O O . ILE A 1 115 ? 16.744 -4.925 -15.833 1.00 91.00 115 ILE A O 1
ATOM 957 N N . PHE A 1 116 ? 14.738 -4.998 -14.812 1.00 91.31 116 PHE A N 1
ATOM 958 C CA . PHE A 1 116 ? 13.969 -5.546 -15.923 1.00 91.31 116 PHE A CA 1
ATOM 959 C C . PHE A 1 116 ? 14.083 -4.663 -17.167 1.00 91.31 116 PHE A C 1
ATOM 961 O O . PHE A 1 116 ? 14.515 -5.140 -18.214 1.00 91.31 116 PHE A O 1
ATOM 968 N N . PHE A 1 117 ? 13.769 -3.370 -17.053 1.00 88.31 117 PHE A N 1
ATOM 969 C CA . PHE A 1 117 ? 13.794 -2.459 -18.199 1.00 88.31 117 PHE A CA 1
ATOM 970 C C . PHE A 1 117 ? 15.209 -2.176 -18.705 1.00 88.31 117 PHE A C 1
ATOM 972 O O . PHE A 1 117 ? 15.411 -2.149 -19.915 1.00 88.31 117 PHE A O 1
ATOM 979 N N . ASN A 1 118 ? 16.200 -2.059 -17.814 1.00 88.19 118 ASN A N 1
ATOM 980 C CA . ASN A 1 118 ? 17.603 -1.943 -18.230 1.00 88.19 118 ASN A CA 1
ATOM 981 C C . ASN A 1 118 ? 18.075 -3.191 -18.996 1.00 88.19 118 ASN A C 1
ATOM 983 O O . ASN A 1 118 ? 18.788 -3.088 -19.993 1.00 88.19 118 ASN A O 1
ATOM 987 N N . SER A 1 119 ? 17.656 -4.380 -18.557 1.00 90.00 119 SER A N 1
ATOM 988 C CA . SER A 1 119 ? 17.983 -5.634 -19.244 1.00 90.00 119 SER A CA 1
ATOM 989 C C . SER A 1 119 ? 17.280 -5.725 -20.600 1.00 90.00 119 SER A C 1
ATOM 991 O O . SER A 1 119 ? 17.894 -6.138 -21.582 1.00 90.00 119 SER A O 1
ATOM 993 N N . LEU A 1 120 ? 16.015 -5.300 -20.670 1.00 88.19 120 LEU A N 1
ATOM 994 C CA . LEU A 1 120 ? 15.233 -5.256 -21.904 1.00 88.19 120 LEU A CA 1
ATOM 995 C C . LEU A 1 120 ? 15.868 -4.316 -22.942 1.00 88.19 120 LEU A C 1
ATOM 997 O O . LEU A 1 120 ? 16.019 -4.701 -24.098 1.00 88.19 120 LEU A O 1
ATOM 1001 N N . GLU A 1 121 ? 16.299 -3.122 -22.527 1.00 85.94 121 GLU A N 1
ATOM 1002 C CA . GLU A 1 121 ? 17.038 -2.181 -23.382 1.00 85.94 121 GLU A CA 1
ATOM 1003 C C . GLU A 1 121 ? 18.322 -2.827 -23.930 1.00 85.94 121 GLU A C 1
ATOM 1005 O O . GLU A 1 121 ? 18.574 -2.799 -25.135 1.00 85.94 121 GLU A O 1
ATOM 1010 N N . GLY A 1 122 ? 19.081 -3.523 -23.075 1.00 86.62 122 GLY A N 1
ATOM 1011 C CA . GLY A 1 122 ? 20.268 -4.276 -23.490 1.00 86.62 122 GLY A CA 1
ATOM 1012 C C . GLY A 1 122 ? 19.985 -5.377 -24.521 1.00 86.62 122 GLY A C 1
ATOM 1013 O O . GLY A 1 122 ? 20.810 -5.610 -25.406 1.00 86.62 122 GLY A O 1
ATOM 1014 N N . ALA A 1 123 ? 18.821 -6.031 -24.456 1.00 88.38 123 ALA A N 1
ATOM 1015 C CA . ALA A 1 123 ? 18.428 -7.045 -25.436 1.00 88.38 123 ALA A CA 1
ATOM 1016 C C . ALA A 1 123 ? 18.119 -6.447 -26.815 1.00 88.38 123 ALA A C 1
ATOM 1018 O O . ALA A 1 123 ? 18.437 -7.077 -27.818 1.00 88.38 123 ALA A O 1
ATOM 1019 N N . PHE A 1 124 ? 17.550 -5.239 -26.878 1.00 84.75 124 PHE A N 1
ATOM 1020 C CA . PHE A 1 124 ? 17.276 -4.559 -28.150 1.00 84.75 124 PHE A CA 1
ATOM 1021 C C . PHE A 1 124 ? 18.541 -4.061 -28.854 1.00 84.75 124 PHE A C 1
ATOM 1023 O O . PHE A 1 124 ? 18.565 -3.961 -30.078 1.00 84.75 124 PHE A O 1
ATOM 1030 N N . ILE A 1 125 ? 19.585 -3.739 -28.089 1.00 86.31 125 ILE A N 1
ATOM 1031 C CA . ILE A 1 125 ? 20.853 -3.223 -28.622 1.00 86.31 125 ILE A CA 1
ATOM 1032 C C . ILE A 1 125 ? 21.797 -4.364 -29.012 1.00 86.31 125 ILE A C 1
ATOM 1034 O O . ILE A 1 125 ? 22.611 -4.223 -29.927 1.00 86.31 125 ILE A O 1
ATOM 1038 N N . SER A 1 126 ? 21.720 -5.497 -28.314 1.00 88.31 126 SER A N 1
ATOM 1039 C CA . SER A 1 126 ? 22.614 -6.619 -28.569 1.00 88.31 126 SER A CA 1
ATOM 1040 C C . SER A 1 126 ? 22.353 -7.243 -29.939 1.00 88.31 126 SER A C 1
ATOM 1042 O O . SER A 1 126 ? 21.243 -7.656 -30.251 1.00 88.31 126 SER A O 1
ATOM 1044 N N . GLN A 1 127 ? 23.409 -7.383 -30.740 1.00 89.19 127 GLN A N 1
ATOM 1045 C CA . GLN A 1 127 ? 23.387 -8.184 -31.969 1.00 89.19 127 GLN A CA 1
ATOM 1046 C C . GLN A 1 127 ? 23.804 -9.643 -31.723 1.00 89.19 127 GLN A C 1
ATOM 1048 O O . GLN A 1 127 ? 23.855 -10.437 -32.658 1.00 89.19 127 GLN A O 1
ATOM 1053 N N . ASN A 1 128 ? 24.132 -10.011 -30.479 1.00 94.19 128 ASN A N 1
ATOM 1054 C CA . ASN A 1 128 ? 24.629 -11.337 -30.136 1.00 94.19 128 ASN A CA 1
ATOM 1055 C C . ASN A 1 128 ? 23.470 -12.257 -29.693 1.00 94.19 128 ASN A C 1
ATOM 1057 O O . ASN A 1 128 ? 22.910 -12.045 -28.610 1.00 94.19 128 ASN A O 1
ATOM 1061 N N . PRO A 1 129 ? 23.150 -13.329 -30.449 1.00 94.00 129 PRO A N 1
ATOM 1062 C CA . PRO A 1 129 ? 22.040 -14.229 -30.124 1.00 94.00 129 PRO A CA 1
ATOM 1063 C C . PRO A 1 129 ? 22.157 -14.894 -28.746 1.00 94.00 129 PRO A C 1
ATOM 1065 O O . PRO A 1 129 ? 21.156 -15.065 -28.050 1.00 94.00 129 PRO A O 1
ATOM 1068 N N . LEU A 1 130 ? 23.376 -15.236 -28.315 1.00 94.94 130 LEU A N 1
ATOM 1069 C CA . LEU A 1 130 ? 23.608 -15.874 -27.018 1.00 94.94 130 LEU A CA 1
ATOM 1070 C C . LEU A 1 130 ? 23.351 -14.901 -25.859 1.00 94.94 130 LEU A C 1
ATOM 1072 O O . LEU A 1 130 ? 22.795 -15.284 -24.829 1.00 94.94 130 LEU A O 1
ATOM 1076 N N . GLN A 1 131 ? 23.730 -13.632 -26.029 1.00 92.81 131 GLN A N 1
ATOM 1077 C CA . GLN A 1 131 ? 23.470 -12.593 -25.033 1.00 92.81 131 GLN A CA 1
ATOM 1078 C C . GLN A 1 131 ? 21.968 -12.319 -24.904 1.00 92.81 131 GLN A C 1
ATOM 1080 O O . GLN A 1 131 ? 21.465 -12.232 -23.785 1.00 92.81 131 GLN A O 1
ATOM 1085 N N . ILE A 1 132 ? 21.254 -12.247 -26.030 1.00 92.88 132 ILE A N 1
ATOM 1086 C CA . ILE A 1 132 ? 19.794 -12.099 -26.059 1.00 92.88 132 ILE A CA 1
ATOM 1087 C C . ILE A 1 132 ? 19.130 -13.248 -25.292 1.00 92.88 132 ILE A C 1
ATOM 1089 O O . ILE A 1 132 ? 18.325 -12.999 -24.393 1.00 92.88 132 ILE A O 1
ATOM 1093 N N . LEU A 1 133 ? 19.510 -14.500 -25.576 1.00 95.25 133 LEU A N 1
ATOM 1094 C CA . LEU A 1 133 ? 18.966 -15.673 -24.886 1.00 95.25 133 LEU A CA 1
ATOM 1095 C C . LEU A 1 133 ? 19.183 -15.602 -23.366 1.00 95.25 133 LEU A C 1
ATOM 1097 O O . LEU A 1 133 ? 18.248 -15.843 -22.602 1.00 95.25 133 LEU A O 1
ATOM 1101 N N . ARG A 1 134 ? 20.387 -15.214 -22.923 1.00 94.31 134 ARG A N 1
ATOM 1102 C CA . ARG A 1 134 ? 20.718 -15.051 -21.497 1.00 94.31 134 ARG A CA 1
ATOM 1103 C C . ARG A 1 134 ? 19.874 -13.970 -20.817 1.00 94.31 134 ARG A C 1
ATOM 1105 O O . ARG A 1 134 ? 19.486 -14.131 -19.658 1.00 94.31 134 ARG A O 1
ATOM 1112 N N . ILE A 1 135 ? 19.608 -12.859 -21.503 1.00 93.62 135 ILE A N 1
ATOM 1113 C CA . ILE A 1 135 ? 18.754 -11.795 -20.965 1.00 93.62 135 ILE A CA 1
ATOM 1114 C C . ILE A 1 135 ? 17.335 -12.333 -20.788 1.00 93.62 135 ILE A C 1
ATOM 1116 O O . ILE A 1 135 ? 16.806 -12.280 -19.680 1.00 93.62 135 ILE A O 1
ATOM 1120 N N . TRP A 1 136 ? 16.755 -12.939 -21.826 1.00 92.25 136 TRP A N 1
ATOM 1121 C CA . TRP A 1 136 ? 15.404 -13.501 -21.758 1.00 92.25 136 TRP A CA 1
ATOM 1122 C C . TRP A 1 136 ? 15.250 -14.556 -20.665 1.00 92.25 136 TRP A C 1
ATOM 1124 O O . TRP A 1 136 ? 14.285 -14.497 -19.905 1.00 92.25 136 TRP A O 1
ATOM 1134 N N . SER A 1 137 ? 16.209 -15.475 -20.519 1.00 93.38 137 SER A N 1
ATOM 1135 C CA . SER A 1 137 ? 16.165 -16.475 -19.446 1.00 93.38 137 SER A CA 1
ATOM 1136 C C . SER A 1 137 ? 16.198 -15.830 -18.059 1.00 93.38 137 SER A C 1
ATOM 1138 O O . SER A 1 137 ? 15.485 -16.266 -17.158 1.00 93.38 137 SER A O 1
ATOM 1140 N N . THR A 1 138 ? 16.983 -14.761 -17.891 1.00 91.69 138 THR A N 1
ATOM 1141 C CA . THR A 1 138 ? 17.056 -14.005 -16.630 1.00 91.69 138 THR A CA 1
ATOM 1142 C C . THR A 1 138 ? 15.734 -13.294 -16.334 1.00 91.69 138 THR A C 1
ATOM 1144 O O . THR A 1 138 ? 15.257 -13.340 -15.201 1.00 91.69 138 THR A O 1
ATOM 1147 N N . LEU A 1 139 ? 15.100 -12.686 -17.345 1.00 93.12 139 LEU A N 1
ATOM 1148 C CA . LEU A 1 139 ? 13.794 -12.034 -17.199 1.00 93.12 139 LEU A CA 1
ATOM 1149 C C . LEU A 1 139 ? 12.695 -13.036 -16.819 1.00 93.12 139 LEU A C 1
ATOM 1151 O O . LEU A 1 139 ? 11.915 -12.773 -15.905 1.00 93.12 139 LEU A O 1
ATOM 1155 N N . MET A 1 140 ? 12.662 -14.198 -17.477 1.00 94.44 140 MET A N 1
ATOM 1156 C CA . MET A 1 140 ? 11.688 -15.258 -17.189 1.00 94.44 140 MET A CA 1
ATOM 1157 C C . MET A 1 140 ? 11.852 -15.811 -15.775 1.00 94.44 140 MET A C 1
ATOM 1159 O O . MET A 1 140 ? 10.868 -15.924 -15.045 1.00 94.44 140 MET A O 1
ATOM 1163 N N . LEU A 1 141 ? 13.092 -16.078 -15.353 1.00 94.38 141 LEU A N 1
ATOM 1164 C CA . LEU A 1 141 ? 13.386 -16.460 -13.972 1.00 94.38 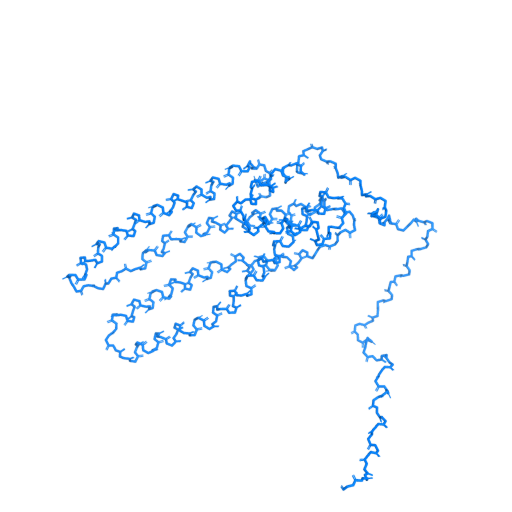141 LEU A CA 1
ATOM 1165 C C . LEU A 1 141 ? 12.911 -15.383 -12.987 1.00 94.38 141 LEU A C 1
ATOM 1167 O O . LEU A 1 141 ? 12.307 -15.701 -11.964 1.00 94.38 141 LEU A O 1
ATOM 1171 N N . GLY A 1 142 ? 13.125 -14.112 -13.332 1.00 93.88 142 GLY A N 1
ATOM 1172 C CA . GLY A 1 142 ? 12.607 -12.966 -12.596 1.00 93.88 142 GLY A CA 1
ATOM 1173 C C . GLY A 1 142 ? 11.100 -13.051 -12.356 1.00 93.88 142 GLY A C 1
ATOM 1174 O O . GLY A 1 142 ? 10.666 -12.981 -11.211 1.00 93.88 142 GLY A O 1
ATOM 1175 N N . PHE A 1 143 ? 10.295 -13.275 -13.398 1.00 94.00 143 PHE A N 1
ATOM 1176 C CA . PHE A 1 143 ? 8.837 -13.409 -13.257 1.00 94.00 143 PHE A CA 1
ATOM 1177 C C . PHE A 1 143 ? 8.416 -14.608 -12.407 1.00 94.00 143 PHE A C 1
ATOM 1179 O O . PHE A 1 143 ? 7.543 -14.466 -11.549 1.00 94.00 143 PHE A O 1
ATOM 1186 N N . VAL A 1 144 ? 9.054 -15.765 -12.604 1.00 96.69 144 VAL A N 1
ATOM 1187 C CA . VAL A 1 144 ? 8.772 -16.985 -11.829 1.00 96.69 144 VAL A CA 1
ATOM 1188 C C . VAL A 1 144 ? 8.991 -16.755 -10.332 1.00 96.69 144 VAL A C 1
ATOM 1190 O O . VAL A 1 144 ? 8.221 -17.259 -9.521 1.00 96.69 144 VAL A O 1
ATOM 1193 N N . VAL A 1 145 ? 9.994 -15.957 -9.956 1.00 95.38 145 VAL A N 1
ATOM 1194 C CA . VAL A 1 145 ? 10.267 -15.592 -8.556 1.00 95.38 145 VAL A CA 1
ATOM 1195 C C . VAL A 1 145 ? 9.356 -14.459 -8.068 1.00 95.38 145 VAL A C 1
ATOM 1197 O O . VAL A 1 145 ? 8.893 -14.482 -6.928 1.00 95.38 145 VAL A O 1
ATOM 1200 N N . MET A 1 146 ? 9.061 -13.473 -8.915 1.00 95.81 146 MET A N 1
ATOM 1201 C CA . MET A 1 146 ? 8.254 -12.305 -8.548 1.00 95.81 146 MET A CA 1
ATOM 1202 C C . MET A 1 146 ? 6.802 -12.659 -8.227 1.00 95.81 146 MET A C 1
ATOM 1204 O O . MET A 1 146 ? 6.253 -12.122 -7.269 1.00 95.81 146 MET A O 1
ATOM 1208 N N . ILE A 1 147 ? 6.178 -13.559 -8.992 1.00 96.38 147 ILE A N 1
ATOM 1209 C CA . ILE A 1 147 ? 4.767 -13.939 -8.811 1.00 96.38 147 ILE A CA 1
ATOM 1210 C C . ILE A 1 147 ? 4.471 -14.479 -7.396 1.00 96.38 147 ILE A C 1
ATOM 1212 O O . ILE A 1 147 ? 3.587 -13.928 -6.736 1.00 96.38 147 ILE A O 1
ATOM 1216 N N . PRO A 1 148 ? 5.174 -15.502 -6.870 1.00 97.00 148 PRO A N 1
ATOM 1217 C CA . PRO A 1 148 ? 4.902 -16.012 -5.527 1.00 97.00 148 PRO A CA 1
ATOM 1218 C C . PRO A 1 148 ? 5.197 -14.973 -4.438 1.00 97.00 148 PRO A C 1
ATOM 1220 O O . PRO A 1 148 ? 4.443 -14.882 -3.468 1.00 97.00 148 PRO A O 1
ATOM 1223 N N . ILE A 1 149 ? 6.232 -14.142 -4.611 1.00 97.38 149 ILE A N 1
ATOM 1224 C CA . ILE A 1 149 ? 6.524 -13.037 -3.685 1.00 97.38 149 ILE A CA 1
ATOM 1225 C C . ILE A 1 149 ? 5.375 -12.020 -3.682 1.00 97.38 149 ILE A C 1
ATOM 1227 O O . ILE A 1 149 ? 4.955 -11.579 -2.613 1.00 97.38 149 ILE A O 1
ATOM 1231 N N . ALA A 1 150 ? 4.833 -11.681 -4.853 1.00 97.00 150 ALA A N 1
ATOM 1232 C CA . ALA A 1 150 ? 3.707 -10.764 -4.994 1.00 97.00 150 ALA A CA 1
ATOM 1233 C C . ALA A 1 150 ? 2.441 -11.303 -4.317 1.00 97.00 150 ALA A C 1
ATOM 1235 O O . ALA A 1 150 ? 1.781 -10.578 -3.573 1.00 97.00 150 ALA A O 1
ATOM 1236 N N . LEU A 1 151 ? 2.125 -12.585 -4.521 1.00 97.75 151 LEU A N 1
ATOM 1237 C CA . LEU A 1 151 ? 0.983 -13.240 -3.878 1.00 97.75 151 LEU A CA 1
ATOM 1238 C C . LEU A 1 151 ? 1.141 -13.287 -2.355 1.00 97.75 151 LEU A C 1
ATOM 1240 O O . LEU A 1 151 ? 0.192 -12.996 -1.625 1.00 97.75 151 LEU A O 1
ATOM 1244 N N . PHE A 1 152 ? 2.344 -13.588 -1.863 1.00 98.38 152 PHE A N 1
ATOM 1245 C CA . PHE A 1 152 ? 2.626 -13.568 -0.430 1.00 98.38 152 PHE A CA 1
ATOM 1246 C C . PHE A 1 152 ? 2.520 -12.152 0.156 1.00 98.38 152 PHE A C 1
ATOM 1248 O O . PHE A 1 152 ? 1.897 -11.959 1.199 1.00 98.38 152 PHE A O 1
ATOM 1255 N N . ALA A 1 153 ? 3.040 -11.137 -0.537 1.00 98.25 153 ALA A N 1
ATOM 1256 C CA . ALA A 1 153 ? 2.907 -9.740 -0.131 1.00 98.25 153 ALA A CA 1
ATOM 1257 C C . ALA A 1 153 ? 1.442 -9.267 -0.126 1.00 98.25 153 ALA A C 1
ATOM 1259 O O . ALA A 1 153 ? 1.035 -8.529 0.777 1.00 98.25 153 ALA A O 1
ATOM 1260 N N . MET A 1 154 ? 0.630 -9.726 -1.084 1.00 97.75 154 MET A N 1
ATOM 1261 C CA . MET A 1 154 ? -0.813 -9.477 -1.112 1.00 97.75 154 MET A CA 1
ATOM 1262 C C . MET A 1 154 ? -1.497 -10.097 0.111 1.00 97.75 154 MET A C 1
ATOM 1264 O O . MET A 1 154 ? -2.238 -9.407 0.809 1.00 97.75 154 MET A O 1
ATOM 1268 N N . PHE A 1 155 ? -1.183 -11.352 0.440 1.00 98.38 155 PHE A N 1
ATOM 1269 C CA . PHE A 1 155 ? -1.676 -12.007 1.654 1.00 98.38 155 PHE A CA 1
ATOM 1270 C C . PHE A 1 155 ? -1.289 -11.238 2.929 1.00 98.38 155 PHE A C 1
ATOM 1272 O O . PHE A 1 155 ? -2.143 -10.969 3.778 1.00 98.38 155 PHE A O 1
ATOM 1279 N N . CYS A 1 156 ? -0.029 -10.811 3.049 1.00 98.44 156 CYS A N 1
ATOM 1280 C CA . CYS A 1 156 ? 0.435 -9.995 4.173 1.00 98.44 156 CYS A CA 1
ATOM 1281 C C . CYS A 1 156 ? -0.310 -8.654 4.270 1.00 98.44 156 CYS A C 1
ATOM 1283 O O . CYS A 1 156 ? -0.670 -8.226 5.368 1.00 98.44 156 CYS A O 1
ATOM 1285 N N . THR A 1 157 ? -0.579 -8.012 3.132 1.00 97.94 157 THR A N 1
ATOM 1286 C CA . THR A 1 157 ? -1.354 -6.766 3.059 1.00 97.94 157 THR A CA 1
ATOM 1287 C C . THR A 1 157 ? -2.792 -6.979 3.534 1.00 97.94 157 THR A C 1
ATOM 1289 O O . THR A 1 157 ? -3.267 -6.237 4.395 1.00 97.94 157 THR A O 1
ATOM 1292 N N . CYS A 1 158 ? -3.462 -8.038 3.063 1.00 98.06 158 CYS A N 1
ATOM 1293 C CA . CYS A 1 158 ? -4.801 -8.410 3.524 1.00 98.06 158 CYS A CA 1
ATOM 1294 C C . CYS A 1 158 ? -4.827 -8.674 5.033 1.00 98.06 158 CYS A C 1
ATOM 12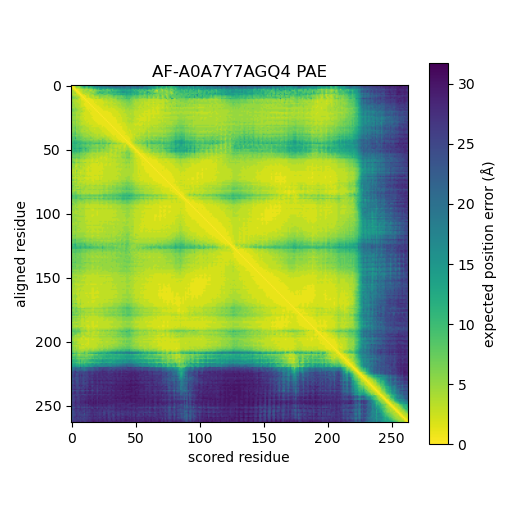96 O O . CYS A 1 158 ? -5.720 -8.188 5.726 1.00 98.06 158 CYS A O 1
ATOM 1298 N N . TYR A 1 159 ? -3.829 -9.376 5.577 1.00 98.19 159 TYR A N 1
ATOM 1299 C CA . TYR A 1 159 ? -3.720 -9.557 7.025 1.00 98.19 159 TYR A CA 1
ATOM 1300 C C . TYR A 1 159 ? -3.565 -8.218 7.761 1.00 98.19 159 TYR A C 1
ATOM 1302 O O . TYR A 1 159 ? -4.173 -8.019 8.813 1.00 98.19 159 TYR A O 1
ATOM 1310 N N . GLY A 1 160 ? -2.794 -7.278 7.206 1.00 98.12 160 GLY A N 1
ATOM 1311 C CA . GLY A 1 160 ? -2.678 -5.918 7.731 1.00 98.12 160 GLY A CA 1
ATOM 1312 C C . GLY A 1 160 ? -4.026 -5.194 7.794 1.00 98.12 160 GLY A C 1
ATOM 1313 O O . GLY A 1 160 ? -4.366 -4.631 8.834 1.00 98.12 160 GLY A O 1
ATOM 1314 N N . TYR A 1 161 ? -4.827 -5.264 6.728 1.00 98.19 161 TYR A N 1
ATOM 1315 C CA . TYR A 1 161 ? -6.177 -4.685 6.695 1.00 98.19 161 TYR A CA 1
ATOM 1316 C C . TYR A 1 161 ? -7.116 -5.343 7.700 1.00 98.19 161 TYR A C 1
ATOM 1318 O O . TYR A 1 161 ? -7.810 -4.638 8.430 1.00 98.19 161 TYR A O 1
ATOM 1326 N N . TYR A 1 162 ? -7.098 -6.675 7.788 1.00 98.00 162 TYR A N 1
ATOM 1327 C CA . TYR A 1 162 ? -7.843 -7.432 8.795 1.00 98.00 162 TYR A CA 1
ATOM 1328 C C . TYR A 1 162 ? -7.490 -6.955 10.206 1.00 98.00 162 TYR A C 1
ATOM 1330 O O . TYR A 1 162 ? -8.377 -6.628 10.995 1.00 98.00 162 TYR A O 1
ATOM 1338 N N . PHE A 1 163 ? -6.195 -6.852 10.504 1.00 98.06 163 PHE A N 1
ATOM 1339 C CA . PHE A 1 163 ? -5.712 -6.437 11.812 1.00 98.06 163 PHE A CA 1
ATOM 1340 C C . PHE A 1 163 ? -6.178 -5.018 12.153 1.00 98.06 163 PHE A C 1
ATOM 1342 O O . PHE A 1 163 ? -6.722 -4.794 13.234 1.00 98.06 163 PHE A O 1
ATOM 1349 N N . CYS A 1 164 ? -6.022 -4.060 11.236 1.00 97.88 164 CYS A N 1
ATOM 1350 C CA . CYS A 1 164 ? -6.474 -2.681 11.438 1.00 97.88 164 CYS A CA 1
ATOM 1351 C C . CYS A 1 164 ? -7.996 -2.585 11.608 1.00 97.88 164 CYS A C 1
ATOM 1353 O O . CYS A 1 164 ? -8.463 -1.923 12.536 1.00 97.88 164 CYS A O 1
ATOM 1355 N N . ALA A 1 165 ? -8.765 -3.271 10.758 1.00 98.12 165 ALA A N 1
ATOM 1356 C CA . ALA A 1 165 ? -10.225 -3.288 10.808 1.00 98.12 165 ALA A CA 1
ATOM 1357 C C . ALA A 1 165 ? -10.737 -3.856 12.134 1.00 98.12 165 ALA A C 1
ATOM 1359 O O . ALA A 1 165 ? -11.536 -3.211 12.814 1.00 98.12 165 ALA A O 1
ATOM 1360 N N . LYS A 1 166 ? -10.221 -5.021 12.542 1.00 97.44 166 LYS A N 1
ATOM 1361 C CA . LYS A 1 166 ? -10.591 -5.656 13.808 1.00 97.44 166 LYS A CA 1
ATOM 1362 C C . LYS A 1 166 ? -10.166 -4.813 15.009 1.00 97.44 166 LYS A C 1
ATOM 1364 O O . LYS A 1 166 ? -10.954 -4.686 15.943 1.00 97.44 166 LYS A O 1
ATOM 1369 N N . THR A 1 167 ? -8.975 -4.198 14.977 1.00 97.06 167 THR A N 1
ATOM 1370 C CA . THR A 1 167 ? -8.517 -3.266 16.030 1.00 97.06 167 THR A CA 1
ATOM 1371 C C . THR A 1 167 ? -9.532 -2.149 16.212 1.00 97.06 167 THR A C 1
ATOM 1373 O O . THR A 1 167 ? -10.066 -1.964 17.301 1.00 97.06 167 THR A O 1
ATOM 1376 N N . LEU A 1 168 ? -9.815 -1.420 15.132 1.00 96.94 168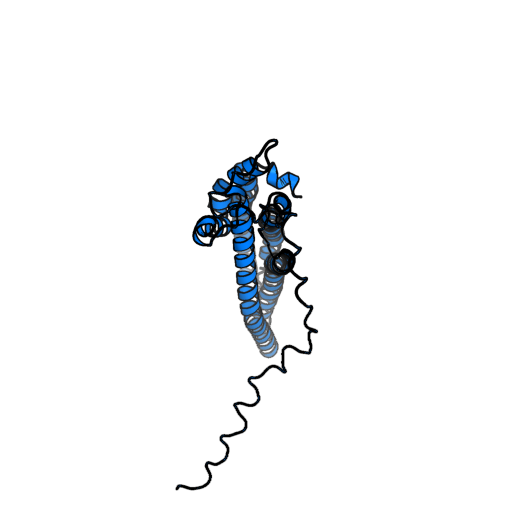 LEU A N 1
ATOM 1377 C CA . LEU A 1 168 ? -10.639 -0.225 15.189 1.00 96.94 168 LEU A CA 1
ATOM 1378 C C . LEU A 1 168 ? -12.068 -0.561 15.614 1.00 96.94 168 LEU A C 1
ATOM 1380 O O . LEU A 1 168 ? -12.610 0.082 16.509 1.00 96.94 168 LEU A O 1
ATOM 1384 N N . LYS A 1 169 ? -12.643 -1.624 15.044 1.00 96.69 169 LYS A N 1
ATOM 1385 C CA . LYS A 1 169 ? -14.003 -2.042 15.373 1.00 96.69 169 LYS A CA 1
ATOM 1386 C C . LYS A 1 169 ? -14.138 -2.559 16.802 1.00 96.69 169 LYS A C 1
ATOM 1388 O O . LYS A 1 169 ? -15.125 -2.245 17.455 1.00 96.69 169 LYS A O 1
ATOM 1393 N N . SER A 1 170 ? -13.146 -3.286 17.316 1.00 96.12 170 SER A N 1
ATOM 1394 C CA . SER A 1 170 ? -13.186 -3.763 18.707 1.00 96.12 170 SER A CA 1
ATOM 1395 C C . SER A 1 170 ? -13.170 -2.596 19.697 1.00 96.12 170 SER A C 1
ATOM 1397 O O . SER A 1 170 ? -13.863 -2.623 20.707 1.00 96.12 170 SER A O 1
ATOM 1399 N N . ILE A 1 171 ? -12.430 -1.528 19.385 1.00 96.12 171 ILE A N 1
ATOM 1400 C CA . ILE A 1 171 ? -12.399 -0.307 20.203 1.00 96.12 171 ILE A CA 1
ATOM 1401 C C . ILE A 1 171 ? -13.743 0.426 20.151 1.00 96.12 171 ILE A C 1
ATOM 1403 O O . ILE A 1 171 ? -14.241 0.866 21.183 1.00 96.12 171 ILE A O 1
ATOM 1407 N N . GLU A 1 172 ? -14.348 0.535 18.965 1.00 95.00 172 GLU A N 1
ATOM 1408 C CA . GLU A 1 172 ? -15.677 1.139 18.803 1.00 95.00 172 GLU A CA 1
ATOM 1409 C C . GLU A 1 172 ? -16.790 0.361 19.509 1.00 95.00 172 GLU A C 1
ATOM 1411 O O . GLU A 1 172 ? -17.790 0.962 19.882 1.00 95.00 172 GLU A O 1
ATOM 1416 N N . LEU A 1 173 ? -16.656 -0.960 19.647 1.00 94.31 173 LEU A N 1
ATOM 1417 C CA . LEU A 1 173 ? -17.664 -1.819 20.271 1.00 94.31 173 LEU A CA 1
ATOM 1418 C C . LEU A 1 173 ? -17.442 -2.022 21.773 1.00 94.31 173 LEU A C 1
ATOM 1420 O O . LEU A 1 173 ? -18.389 -2.328 22.490 1.00 94.31 173 LEU A O 1
ATOM 1424 N N . GLY A 1 174 ? -16.208 -1.866 22.253 1.00 93.62 174 GLY A N 1
ATOM 1425 C CA . GLY A 1 174 ? -15.844 -2.178 23.636 1.00 93.62 174 GLY A CA 1
ATOM 1426 C C . GLY A 1 174 ? -15.706 -3.681 23.922 1.00 93.62 174 GLY A C 1
ATOM 1427 O O . GLY A 1 174 ? -15.507 -4.058 25.073 1.00 93.62 174 GLY A O 1
ATOM 1428 N N . TYR A 1 175 ? -15.767 -4.541 22.899 1.00 92.25 175 TYR A N 1
ATOM 1429 C CA . TYR A 1 175 ? -15.530 -5.989 22.979 1.00 92.25 175 TYR A CA 1
ATOM 1430 C C . TYR A 1 175 ? -14.868 -6.511 21.691 1.00 92.25 175 TYR A C 1
ATOM 1432 O O . TYR A 1 175 ? -14.629 -5.751 20.753 1.00 92.25 175 TYR A O 1
ATOM 1440 N N . GLU A 1 176 ? -14.524 -7.803 21.637 1.00 94.44 176 GLU A N 1
ATOM 1441 C CA . GLU A 1 176 ? -13.891 -8.400 20.453 1.00 94.44 176 GLU A CA 1
ATOM 1442 C C . GLU A 1 176 ? -14.830 -8.395 19.236 1.00 94.44 176 GLU A C 1
ATOM 1444 O O . GLU A 1 176 ? -15.846 -9.089 19.226 1.00 94.44 176 GLU A O 1
ATOM 1449 N N . ALA A 1 177 ? -14.465 -7.655 18.186 1.00 95.81 177 ALA A N 1
ATOM 1450 C CA . ALA A 1 177 ? -15.260 -7.592 16.962 1.00 95.81 177 ALA A CA 1
ATOM 1451 C C . ALA A 1 177 ? -15.269 -8.937 16.214 1.00 95.81 177 ALA A C 1
ATOM 1453 O O . ALA A 1 177 ? -14.210 -9.521 15.933 1.00 95.81 177 ALA A O 1
ATOM 1454 N N . GLN A 1 178 ? -16.460 -9.393 15.827 1.00 95.62 178 GLN A N 1
ATOM 1455 C CA . GLN A 1 178 ? -16.652 -10.562 14.972 1.00 95.62 178 GLN A CA 1
ATOM 1456 C C . GLN A 1 178 ? -16.501 -10.185 13.493 1.00 95.62 178 GLN A C 1
ATOM 1458 O O . GLN A 1 178 ? -16.511 -9.010 13.128 1.00 95.62 178 GLN A O 1
ATOM 1463 N N . LEU A 1 179 ? -16.365 -11.185 12.613 1.00 95.44 179 LEU A N 1
ATOM 1464 C CA . LEU A 1 179 ? -16.163 -10.959 11.174 1.00 95.44 179 LEU A CA 1
ATOM 1465 C C . LEU A 1 179 ? -17.230 -10.036 10.566 1.00 95.44 179 LEU A C 1
ATOM 1467 O O . LEU A 1 179 ? -16.881 -9.114 9.831 1.00 95.44 179 LEU A O 1
ATOM 1471 N N . GLY A 1 180 ? -18.504 -10.244 10.913 1.00 96.12 180 GLY A N 1
ATOM 1472 C CA . GLY A 1 180 ? -19.610 -9.408 10.437 1.00 96.12 180 GLY A CA 1
ATOM 1473 C C . GLY A 1 180 ? -19.485 -7.936 10.841 1.00 96.12 180 GLY A C 1
ATOM 1474 O O . GLY A 1 180 ? -19.881 -7.061 10.075 1.00 96.12 180 GLY A O 1
ATOM 1475 N N . ASP A 1 181 ? -18.858 -7.651 11.984 1.00 96.25 181 ASP A N 1
ATOM 1476 C CA . ASP A 1 181 ? -18.740 -6.292 12.515 1.00 96.25 181 ASP A CA 1
ATOM 1477 C C . ASP A 1 181 ? -17.666 -5.473 11.793 1.00 96.25 181 ASP A C 1
ATOM 1479 O O . ASP A 1 181 ? -17.829 -4.267 11.594 1.00 96.25 181 ASP A O 1
ATOM 1483 N N . TYR A 1 182 ? -16.544 -6.104 11.420 1.00 97.12 182 TYR A N 1
ATOM 1484 C CA . TYR A 1 182 ? -15.384 -5.403 10.853 1.00 97.12 182 TYR A CA 1
ATOM 1485 C C . TYR A 1 182 ? -15.183 -5.620 9.347 1.00 97.12 182 TYR A C 1
ATOM 1487 O O . TYR A 1 182 ? -14.326 -4.953 8.766 1.00 97.12 182 TYR A O 1
ATOM 1495 N N . ILE A 1 183 ? -15.945 -6.496 8.678 1.00 97.69 183 ILE A N 1
ATOM 1496 C CA . ILE A 1 183 ? -15.763 -6.764 7.237 1.00 97.69 183 ILE A CA 1
ATOM 1497 C C . ILE A 1 183 ? -15.917 -5.499 6.379 1.00 97.69 183 ILE A C 1
ATOM 1499 O O . ILE A 1 183 ? -15.147 -5.284 5.444 1.00 97.69 183 ILE A O 1
ATOM 1503 N N . GLY A 1 184 ? -16.840 -4.603 6.742 1.00 97.38 184 GLY A N 1
ATOM 1504 C CA . GLY A 1 184 ? -16.971 -3.302 6.082 1.00 97.38 184 GLY A CA 1
ATOM 1505 C C . GLY A 1 184 ? -15.701 -2.461 6.230 1.00 97.38 184 GLY A C 1
ATOM 1506 O O . GLY A 1 184 ? -15.199 -1.912 5.254 1.00 97.38 184 GLY A O 1
ATOM 1507 N N . TYR A 1 185 ? -15.113 -2.436 7.429 1.00 97.38 185 TYR A N 1
ATOM 1508 C CA . TYR A 1 185 ? -13.859 -1.726 7.694 1.00 97.38 185 TYR A CA 1
ATOM 1509 C C . TYR A 1 185 ? -12.680 -2.336 6.936 1.00 97.38 185 TYR A C 1
ATOM 1511 O O . TYR A 1 185 ? -11.825 -1.598 6.455 1.00 97.38 185 TYR A O 1
ATOM 1519 N N . PHE A 1 186 ? -12.641 -3.661 6.775 1.00 98.06 186 PHE A N 1
ATOM 1520 C CA . PHE A 1 186 ? -11.632 -4.335 5.959 1.00 98.06 186 PHE A CA 1
ATOM 1521 C C . PHE A 1 186 ? -11.647 -3.819 4.515 1.00 98.06 186 PHE A C 1
ATOM 1523 O O . PHE A 1 186 ? -10.606 -3.409 3.998 1.00 98.06 186 PHE A O 1
ATOM 1530 N N . PHE A 1 187 ? -12.825 -3.756 3.887 1.00 97.62 187 PHE A N 1
ATOM 1531 C CA . PHE A 1 187 ? -12.952 -3.204 2.537 1.00 97.62 187 PHE A CA 1
ATOM 1532 C C . PHE A 1 187 ? -12.668 -1.706 2.488 1.00 97.62 187 PHE A C 1
ATOM 1534 O O . PHE A 1 187 ? -12.097 -1.244 1.509 1.00 97.62 187 PHE A O 1
ATOM 1541 N N . LEU A 1 188 ? -12.979 -0.943 3.536 1.00 96.81 188 LEU A N 1
ATOM 1542 C CA . LEU A 1 188 ? -12.579 0.463 3.609 1.00 96.81 188 LEU A CA 1
ATOM 1543 C C . LEU A 1 188 ? -11.052 0.628 3.657 1.00 96.81 188 LEU A C 1
ATOM 1545 O O . LEU A 1 188 ? -10.523 1.510 2.989 1.00 96.81 188 LEU A O 1
ATOM 1549 N N . PHE A 1 189 ? -10.324 -0.230 4.378 1.00 96.38 189 PHE A N 1
ATOM 1550 C CA . PHE A 1 189 ? -8.856 -0.227 4.343 1.00 96.38 189 PHE A CA 1
ATOM 1551 C C . PHE A 1 189 ? -8.299 -0.624 2.969 1.00 96.38 189 PHE A C 1
ATOM 1553 O O . PHE A 1 189 ? -7.316 -0.027 2.528 1.00 96.38 189 PHE A O 1
ATOM 1560 N N . TRP A 1 190 ? -8.931 -1.583 2.283 1.00 94.94 190 TRP A N 1
ATOM 1561 C CA . TRP A 1 190 ? -8.559 -1.974 0.920 1.00 94.94 190 TRP A CA 1
ATOM 1562 C C . TRP A 1 190 ? -8.818 -0.834 -0.073 1.00 94.94 190 TRP A C 1
ATOM 1564 O O . TRP A 1 190 ? -7.903 -0.376 -0.757 1.00 94.94 190 TRP A O 1
ATOM 1574 N N . PHE A 1 191 ? -10.046 -0.319 -0.118 1.00 93.81 191 PHE A N 1
ATOM 1575 C CA . PHE A 1 191 ? -10.444 0.835 -0.924 1.00 93.81 191 PHE A CA 1
ATOM 1576 C C . PHE A 1 191 ? -10.078 2.133 -0.210 1.00 93.81 191 PHE A C 1
ATOM 1578 O O . PHE A 1 191 ? -10.934 2.971 0.090 1.00 93.81 191 PHE A O 1
ATOM 1585 N N . ASN A 1 192 ? -8.783 2.297 0.049 1.00 89.00 192 ASN A N 1
ATOM 1586 C CA . ASN A 1 192 ? -8.201 3.414 0.786 1.00 89.00 192 ASN A CA 1
ATOM 1587 C C . ASN A 1 192 ? -8.715 4.794 0.328 1.00 89.00 192 ASN A C 1
ATOM 1589 O O . ASN A 1 192 ? -8.811 5.693 1.158 1.00 89.00 192 ASN A O 1
ATOM 1593 N N . PHE A 1 193 ? -9.103 4.976 -0.940 1.00 87.31 193 PHE A N 1
ATOM 1594 C CA . PHE A 1 193 ? -9.709 6.214 -1.450 1.00 87.31 193 PHE A CA 1
ATOM 1595 C C . PHE A 1 193 ? -10.936 6.643 -0.639 1.00 87.31 193 PHE A C 1
ATOM 1597 O O . PHE A 1 193 ? -10.992 7.770 -0.148 1.00 87.31 193 PHE A O 1
ATOM 1604 N N . VAL A 1 194 ? -11.880 5.723 -0.441 1.00 91.81 194 VAL A N 1
ATOM 1605 C CA . VAL A 1 194 ? -13.074 5.938 0.390 1.00 91.81 194 VAL A CA 1
ATOM 1606 C C . VAL A 1 194 ? -12.739 5.723 1.866 1.00 91.81 194 VAL A C 1
ATOM 1608 O O . VAL A 1 194 ? -13.236 6.439 2.737 1.00 91.81 194 VAL A O 1
ATOM 1611 N N . GLY A 1 195 ? -11.842 4.778 2.153 1.00 90.94 195 GLY A N 1
ATOM 1612 C CA . GLY A 1 195 ? -11.398 4.440 3.498 1.00 90.94 195 GLY A CA 1
ATOM 1613 C C . GLY A 1 195 ? -10.907 5.632 4.298 1.00 90.94 195 GLY A C 1
ATOM 1614 O O . GLY A 1 195 ? -11.378 5.841 5.412 1.00 90.94 195 GLY A O 1
ATOM 1615 N N . PHE A 1 196 ? -10.021 6.456 3.734 1.00 90.25 196 PHE A N 1
ATOM 1616 C CA . PHE A 1 196 ? -9.505 7.642 4.428 1.00 90.25 196 PHE A CA 1
ATOM 1617 C C . PHE A 1 196 ? -10.616 8.609 4.850 1.00 90.25 196 PHE A C 1
ATOM 1619 O O . PHE A 1 196 ? -10.539 9.191 5.931 1.00 90.25 196 PHE A O 1
ATOM 1626 N N . TRP A 1 197 ? -11.663 8.761 4.039 1.00 90.12 197 TRP A N 1
ATOM 1627 C CA . TRP A 1 197 ? -12.779 9.654 4.347 1.00 90.12 197 TRP A CA 1
ATOM 1628 C C . TRP A 1 197 ? -13.655 9.145 5.488 1.00 90.12 197 TRP A C 1
ATOM 1630 O O . TRP A 1 197 ? -14.088 9.943 6.316 1.00 90.12 197 TRP A O 1
ATOM 1640 N N . LEU A 1 198 ? -13.895 7.836 5.552 1.00 93.62 198 LEU A N 1
ATOM 1641 C CA . LEU A 1 198 ? -14.805 7.245 6.537 1.00 93.62 198 LEU A CA 1
ATOM 1642 C C . LEU A 1 198 ? -14.100 6.820 7.831 1.00 93.62 198 LEU A C 1
ATOM 1644 O O . LEU A 1 198 ? -14.624 7.039 8.922 1.00 93.62 198 LEU A O 1
ATOM 1648 N N . ILE A 1 199 ? -12.892 6.263 7.733 1.00 95.31 199 ILE A N 1
ATOM 1649 C CA . ILE A 1 199 ? -12.138 5.745 8.882 1.00 95.31 199 ILE A CA 1
ATOM 1650 C C . ILE A 1 199 ? -11.520 6.882 9.698 1.00 95.31 199 ILE A C 1
ATOM 1652 O O . ILE A 1 199 ? -11.557 6.845 10.927 1.00 95.31 199 ILE A O 1
ATOM 1656 N N . GLN A 1 200 ? -10.965 7.908 9.047 1.00 93.00 200 GLN A N 1
ATOM 1657 C CA . GLN A 1 200 ? -10.226 8.957 9.752 1.00 93.00 200 GLN A CA 1
ATOM 1658 C C . GLN A 1 200 ? -11.091 9.747 10.760 1.00 93.00 200 GLN A C 1
ATOM 1660 O O . GLN A 1 200 ? -10.617 9.989 11.868 1.00 93.00 200 GLN A O 1
ATOM 1665 N N . PRO A 1 201 ? -12.356 10.123 10.474 1.00 91.44 201 PRO A N 1
ATOM 1666 C CA . PRO A 1 201 ? -13.230 10.718 11.486 1.00 91.44 201 PRO A CA 1
ATOM 1667 C C . PRO A 1 201 ? -13.482 9.803 12.690 1.00 91.44 201 PRO A C 1
ATOM 1669 O O . PRO A 1 201 ? -13.541 10.302 13.812 1.00 91.44 201 PRO A O 1
ATOM 1672 N N . SER A 1 202 ? -13.615 8.487 12.478 1.00 92.44 202 SER A N 1
ATOM 1673 C CA . SER A 1 202 ? -13.764 7.532 13.585 1.00 92.44 202 SER A CA 1
ATOM 1674 C C . SER A 1 202 ? -12.495 7.468 14.439 1.00 92.44 202 SER A C 1
ATOM 1676 O O . SER A 1 202 ? -12.553 7.609 15.662 1.00 92.44 202 SER A O 1
ATOM 1678 N N . LEU A 1 203 ? -11.333 7.382 13.787 1.00 92.88 203 LEU A N 1
ATOM 1679 C CA . LEU A 1 203 ? -10.032 7.416 14.449 1.00 92.88 203 LEU A CA 1
ATOM 1680 C C . LEU A 1 203 ? -9.885 8.666 15.327 1.00 92.88 203 LEU A C 1
ATOM 1682 O O . LEU A 1 203 ? -9.549 8.550 16.503 1.00 92.88 203 LEU A O 1
ATOM 1686 N N . ASN A 1 204 ? -10.227 9.840 14.787 1.00 91.56 204 ASN A N 1
ATOM 1687 C CA . ASN A 1 204 ? -10.143 11.111 15.504 1.00 91.56 204 ASN A CA 1
ATOM 1688 C C . ASN A 1 204 ? -11.058 11.149 16.741 1.00 91.56 204 ASN A C 1
ATOM 1690 O O . ASN A 1 204 ? -10.651 11.696 17.764 1.00 91.56 204 ASN A O 1
ATOM 1694 N N . LYS A 1 205 ? -12.263 10.556 16.675 1.00 91.31 205 LYS A N 1
ATOM 1695 C CA . LYS A 1 205 ? -13.172 10.434 17.833 1.00 91.31 205 LYS A CA 1
ATOM 1696 C C . LYS A 1 205 ? -12.560 9.575 18.935 1.00 91.31 205 LYS A C 1
ATOM 1698 O O . LYS A 1 205 ? -12.595 9.965 20.095 1.00 91.31 205 LYS A O 1
ATOM 1703 N N . ILE A 1 206 ? -11.977 8.435 18.569 1.00 91.44 206 ILE A N 1
ATOM 1704 C CA . ILE A 1 206 ? -11.346 7.504 19.514 1.00 91.44 206 ILE A CA 1
ATOM 1705 C C . ILE A 1 206 ? -10.120 8.135 20.173 1.00 91.44 206 ILE A C 1
ATOM 1707 O O . ILE A 1 206 ? -9.840 7.886 21.344 1.00 91.44 206 ILE A O 1
ATOM 1711 N N . THR A 1 207 ? -9.364 8.950 19.441 1.00 90.38 207 THR A N 1
ATOM 1712 C CA . THR A 1 207 ? -8.159 9.615 19.957 1.00 90.38 207 THR A CA 1
ATOM 1713 C C . THR A 1 207 ? -8.429 10.956 20.635 1.00 90.38 207 THR A C 1
ATOM 1715 O O . THR A 1 207 ? -7.486 11.546 21.156 1.00 90.38 207 THR A O 1
ATOM 1718 N N . ALA A 1 208 ? -9.671 11.445 20.635 1.00 88.38 208 ALA A N 1
ATOM 1719 C CA . ALA A 1 208 ? -10.029 12.696 21.290 1.00 88.38 208 ALA A CA 1
ATOM 1720 C C . ALA A 1 208 ? -9.843 12.606 22.814 1.00 88.38 208 ALA A C 1
ATOM 1722 O O . ALA A 1 208 ? -10.039 11.552 23.428 1.00 88.38 208 ALA A O 1
ATOM 1723 N N . GLU A 1 209 ? -9.464 13.728 23.424 1.00 80.31 209 GLU A N 1
ATOM 1724 C CA . GLU A 1 209 ? -9.412 13.854 24.880 1.00 80.31 209 GLU A CA 1
ATOM 1725 C C . GLU A 1 209 ? -10.818 13.642 25.460 1.00 80.31 209 GLU A C 1
ATOM 1727 O O . GLU A 1 209 ? -11.794 14.198 24.960 1.00 80.31 209 GLU A O 1
ATOM 1732 N N . GLY A 1 210 ? -10.931 12.789 26.481 1.00 81.62 210 GLY A N 1
ATOM 1733 C CA . GLY A 1 210 ? -12.218 12.437 27.088 1.00 81.62 210 GLY A CA 1
ATOM 1734 C C . GLY A 1 210 ? -13.011 11.342 26.365 1.00 81.62 210 GLY A C 1
ATOM 1735 O O . GLY A 1 210 ? -14.158 11.102 26.732 1.00 81.62 210 GLY A O 1
ATOM 1736 N N . TRP A 1 211 ? -12.438 10.653 25.369 1.00 87.12 211 TRP A N 1
ATOM 1737 C CA . TRP A 1 211 ? -13.082 9.462 24.805 1.00 87.12 211 TRP A CA 1
ATOM 1738 C C . TRP A 1 211 ? -13.242 8.368 25.870 1.00 87.12 211 TRP A C 1
ATOM 1740 O O . TRP A 1 211 ? -12.259 7.947 26.486 1.00 87.12 211 TRP A O 1
ATOM 1750 N N . VAL A 1 212 ? -14.476 7.893 26.046 1.00 86.44 212 VAL A N 1
ATOM 1751 C CA . VAL A 1 212 ? -14.828 6.795 26.952 1.00 86.44 212 VAL A CA 1
ATOM 1752 C C . VAL A 1 212 ? -15.257 5.592 26.107 1.00 86.44 212 VAL A C 1
ATOM 1754 O O . VAL A 1 212 ? -16.089 5.763 25.210 1.00 86.44 212 VAL A O 1
ATOM 1757 N N . PRO A 1 213 ? -14.706 4.389 26.351 1.00 85.19 213 PRO A N 1
ATOM 1758 C CA . PRO A 1 213 ? -15.137 3.190 25.648 1.00 85.19 213 PRO A CA 1
ATOM 1759 C C . PRO A 1 213 ? -16.613 2.890 25.953 1.00 85.19 213 PRO A C 1
ATOM 1761 O O . PRO A 1 213 ? -17.048 3.065 27.095 1.00 85.19 213 PRO A O 1
ATOM 1764 N N . PRO A 1 214 ? -17.396 2.434 24.963 1.00 86.69 214 PRO A N 1
ATOM 1765 C CA . PRO A 1 214 ? -18.774 2.038 25.206 1.00 86.69 214 PRO A CA 1
ATOM 1766 C C . PRO A 1 214 ? -18.830 0.813 26.120 1.00 86.69 214 PRO A C 1
ATOM 1768 O O . PRO A 1 214 ? -17.953 -0.052 26.091 1.00 86.69 214 PRO A O 1
ATOM 1771 N N . THR A 1 215 ? -19.881 0.735 26.936 1.00 83.88 215 THR A N 1
ATOM 1772 C CA . THR A 1 215 ? -20.125 -0.429 27.787 1.00 83.88 215 THR A CA 1
ATOM 1773 C C . THR A 1 215 ? -20.565 -1.611 26.923 1.00 83.88 215 THR A C 1
ATOM 1775 O O . THR A 1 215 ? -21.519 -1.458 26.152 1.00 83.88 215 THR A O 1
ATOM 1778 N N . PRO A 1 216 ? -19.920 -2.782 27.044 1.00 81.81 216 PRO A N 1
ATOM 1779 C CA . PRO A 1 216 ? -20.293 -3.948 26.262 1.00 81.81 216 PRO A CA 1
ATOM 1780 C C . PRO A 1 216 ? -21.709 -4.424 26.631 1.00 81.81 216 PRO A C 1
ATOM 1782 O O . PRO A 1 216 ? -22.122 -4.297 27.789 1.00 81.81 216 PRO A O 1
ATOM 1785 N N . PRO A 1 217 ? -22.472 -4.968 25.667 1.00 81.88 217 PRO A N 1
ATOM 1786 C CA . PRO A 1 217 ? -23.800 -5.505 25.931 1.00 81.88 217 PRO A CA 1
ATOM 1787 C C . PRO A 1 217 ? -23.751 -6.695 26.913 1.00 81.88 217 PRO A C 1
ATOM 1789 O O . PRO A 1 217 ? -22.715 -7.363 27.028 1.00 81.88 217 PRO A O 1
ATOM 1792 N N . PRO A 1 218 ? -24.862 -6.995 27.616 1.00 79.00 218 PRO A N 1
ATOM 1793 C CA . PRO A 1 218 ? -24.943 -8.138 28.526 1.00 79.00 218 PRO A CA 1
ATOM 1794 C C . PRO A 1 218 ? -24.508 -9.435 27.827 1.00 79.00 218 PRO A C 1
ATOM 1796 O O . PRO A 1 218 ? -24.996 -9.746 26.745 1.00 79.00 218 PRO A O 1
ATOM 1799 N N . GLY A 1 219 ? -23.570 -10.175 28.427 1.00 76.12 219 GLY A N 1
ATOM 1800 C CA . GLY A 1 219 ? -22.980 -11.392 27.841 1.00 76.12 219 GLY A CA 1
ATOM 1801 C C . GLY A 1 219 ? -21.640 -11.192 27.118 1.00 76.12 219 GLY A C 1
ATOM 1802 O O . GLY A 1 219 ? -20.951 -12.172 26.858 1.00 76.12 219 GLY A O 1
ATOM 1803 N N . TYR A 1 220 ? -21.231 -9.943 26.872 1.00 71.19 220 TYR A N 1
ATOM 1804 C CA . TYR A 1 220 ? -19.902 -9.573 26.356 1.00 71.19 220 TYR A CA 1
ATOM 1805 C C . TYR A 1 220 ? -19.056 -8.830 27.392 1.00 71.19 220 TYR A C 1
ATOM 1807 O O . TYR A 1 220 ? -18.022 -8.251 27.055 1.00 71.19 220 TYR A O 1
ATOM 1815 N N . ALA A 1 221 ? -19.508 -8.814 28.651 1.00 63.12 221 ALA A N 1
ATOM 1816 C CA . ALA A 1 221 ? -18.725 -8.270 29.744 1.00 63.12 221 ALA A CA 1
ATOM 1817 C C . ALA A 1 221 ? -17.344 -8.942 29.727 1.00 63.12 221 ALA A C 1
ATOM 1819 O O . ALA A 1 221 ? -17.279 -10.168 29.564 1.00 63.12 221 ALA A O 1
ATOM 1820 N N . PRO A 1 222 ? -16.250 -8.172 29.879 1.00 59.25 222 PRO A N 1
ATOM 1821 C CA . PRO A 1 222 ? -14.951 -8.768 30.124 1.00 59.25 222 PRO A CA 1
ATOM 1822 C C . PRO A 1 222 ? -15.158 -9.753 31.265 1.00 59.25 222 PRO A C 1
ATOM 1824 O O . PRO A 1 222 ? -15.800 -9.389 32.254 1.00 59.25 222 PRO A O 1
ATOM 1827 N N . LEU A 1 223 ? -14.683 -10.992 31.115 1.00 54.91 223 LEU A N 1
ATOM 1828 C CA . LEU A 1 223 ? -14.515 -11.852 32.277 1.00 54.91 223 LE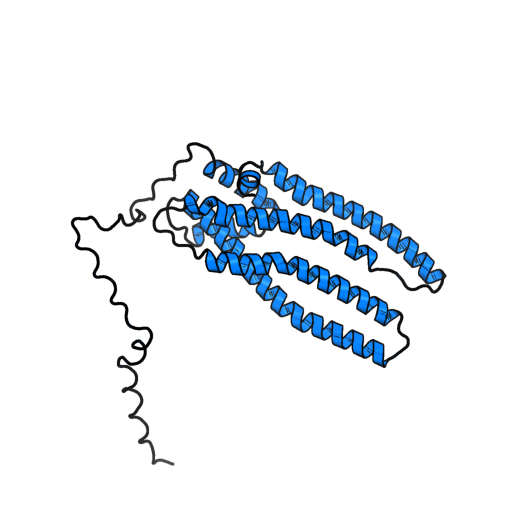U A CA 1
ATOM 1829 C C . LEU A 1 223 ? -13.671 -11.013 33.234 1.00 54.91 223 LEU A C 1
ATOM 1831 O O . LEU A 1 223 ? -12.490 -10.787 32.967 1.00 54.91 223 LEU A O 1
ATOM 1835 N N . LEU A 1 224 ? -14.319 -10.441 34.254 1.00 53.91 224 LEU A N 1
ATOM 1836 C CA . LEU A 1 224 ? -13.630 -9.815 35.367 1.00 53.91 224 LEU A CA 1
ATOM 1837 C C . LEU A 1 224 ? -12.566 -10.821 35.791 1.00 53.91 224 LEU A C 1
ATOM 1839 O O . LEU A 1 224 ? -12.822 -12.033 35.715 1.00 53.91 224 LEU A O 1
ATOM 1843 N N . ASP A 1 225 ? -11.383 -10.330 36.177 1.00 55.94 225 ASP A N 1
ATOM 1844 C CA . ASP A 1 225 ? -10.420 -11.183 36.873 1.00 55.94 225 ASP A CA 1
ATOM 1845 C C . ASP A 1 225 ? -11.222 -12.054 37.842 1.00 55.94 225 ASP A C 1
ATOM 1847 O O . ASP A 1 225 ? -12.098 -11.496 38.520 1.00 55.94 225 ASP A O 1
ATOM 1851 N N . PRO A 1 226 ? -11.053 -13.393 37.782 1.00 50.72 226 PRO A N 1
ATOM 1852 C CA . PRO A 1 226 ? -11.915 -14.318 38.499 1.00 50.72 226 PRO A CA 1
ATOM 1853 C C . PRO A 1 226 ? -12.070 -13.773 39.905 1.00 50.72 226 PRO A C 1
ATOM 1855 O O . PRO A 1 226 ? -11.061 -13.451 40.536 1.00 50.72 226 PRO A O 1
ATOM 1858 N N . ASP A 1 227 ? -13.326 -13.544 40.299 1.00 52.66 227 ASP A N 1
ATOM 1859 C CA . ASP A 1 227 ? -13.674 -12.936 41.577 1.00 52.66 227 ASP A CA 1
ATOM 1860 C C . ASP A 1 227 ? -12.729 -13.506 42.648 1.00 52.66 227 ASP A C 1
ATOM 1862 O O . ASP A 1 227 ? -12.559 -14.724 42.680 1.00 52.66 227 ASP A O 1
ATOM 1866 N N . PRO A 1 228 ? -12.053 -12.676 43.465 1.00 57.47 228 PRO A N 1
ATOM 1867 C CA . PRO A 1 228 ? -11.066 -13.153 44.433 1.00 57.47 228 PRO A CA 1
ATOM 1868 C C . PRO A 1 228 ? -11.637 -14.169 45.440 1.00 57.47 228 PRO A C 1
ATOM 1870 O O . PRO A 1 228 ? -10.867 -14.795 46.168 1.00 57.47 228 PRO A O 1
ATOM 1873 N N . SER A 1 229 ? -12.964 -14.342 45.494 1.00 63.75 229 SER A N 1
ATOM 1874 C CA . SER A 1 229 ? -13.640 -15.425 46.213 1.00 63.75 229 SER A CA 1
ATOM 1875 C C . SER A 1 229 ? -13.498 -16.806 45.549 1.00 63.75 229 SER A C 1
ATOM 1877 O O . SER A 1 229 ? -13.592 -17.831 46.228 1.00 63.75 229 SER A O 1
ATOM 1879 N N . PHE A 1 230 ? -13.239 -16.857 44.242 1.00 53.06 230 PHE A N 1
ATOM 1880 C CA . PHE A 1 230 ? -12.923 -18.079 43.521 1.00 53.06 230 PHE A CA 1
ATOM 1881 C C . PHE A 1 230 ? -11.435 -18.396 43.680 1.00 53.06 230 PHE A C 1
ATOM 1883 O O . PHE A 1 230 ? -10.581 -17.535 43.451 1.00 53.06 230 PHE A O 1
ATOM 1890 N N . PRO A 1 231 ? -11.089 -19.644 44.043 1.00 61.47 231 PRO A N 1
ATOM 1891 C CA . PRO A 1 231 ? -9.699 -20.057 44.081 1.00 61.47 231 PRO A CA 1
ATOM 1892 C C . PRO A 1 231 ? -9.078 -19.843 42.693 1.00 61.47 231 PRO A C 1
ATOM 1894 O O . PRO A 1 231 ? -9.753 -20.088 41.684 1.00 61.47 231 PRO A O 1
ATOM 1897 N N . PRO A 1 232 ? -7.814 -19.382 42.618 1.00 62.84 232 PRO A N 1
ATOM 1898 C CA . PRO A 1 232 ? -7.135 -19.197 41.346 1.00 62.84 232 PRO A CA 1
ATOM 1899 C C . PRO A 1 232 ? -7.277 -20.479 40.532 1.00 62.84 232 PRO A C 1
ATOM 1901 O O . PRO A 1 232 ? -7.075 -21.575 41.063 1.00 62.84 232 PRO A O 1
ATOM 1904 N N . LEU A 1 233 ? -7.666 -20.339 39.259 1.00 61.94 233 LEU A N 1
ATOM 1905 C CA . LEU A 1 233 ? -7.717 -21.480 38.351 1.00 61.94 233 LEU A CA 1
ATOM 1906 C C . LEU A 1 233 ? -6.382 -22.221 38.481 1.00 61.94 233 LEU A C 1
ATOM 1908 O O . LEU A 1 233 ? -5.344 -21.555 38.393 1.00 61.94 233 LEU A O 1
ATOM 1912 N N . PRO A 1 234 ? -6.392 -23.546 38.727 1.00 62.12 234 PRO A N 1
ATOM 1913 C CA . PRO A 1 234 ? -5.162 -24.303 38.879 1.00 62.12 234 PRO A CA 1
ATOM 1914 C C . PRO A 1 234 ? -4.282 -23.983 37.678 1.00 62.12 234 PRO A C 1
ATOM 1916 O O . PRO A 1 234 ? -4.737 -24.073 36.531 1.00 62.12 234 PRO A O 1
ATOM 1919 N N . GLU A 1 235 ? -3.072 -23.488 37.959 1.00 63.59 235 GLU A N 1
ATOM 1920 C CA . GLU A 1 235 ? -2.108 -23.101 36.936 1.00 63.59 235 GLU A CA 1
ATOM 1921 C C . GLU A 1 235 ? -2.043 -24.267 35.954 1.00 63.59 235 GLU A C 1
ATOM 1923 O O . GLU A 1 235 ? -1.754 -25.387 36.375 1.00 63.59 235 GLU A O 1
ATOM 1928 N N . ARG A 1 236 ? -2.437 -24.037 34.686 1.00 57.56 236 ARG A N 1
ATOM 1929 C CA . ARG A 1 236 ? -2.453 -25.099 33.674 1.00 57.56 236 ARG A CA 1
ATOM 1930 C C . ARG A 1 236 ? -1.116 -25.806 33.771 1.00 57.56 236 ARG A C 1
ATOM 1932 O O . ARG A 1 236 ? -0.090 -25.174 33.507 1.00 57.56 236 ARG A O 1
ATOM 1939 N N . GLU A 1 237 ? -1.162 -27.071 34.176 1.00 62.91 237 GLU A N 1
ATOM 1940 C CA . GLU A 1 237 ? 0.014 -27.907 34.323 1.00 62.91 237 GLU A CA 1
ATOM 1941 C C . GLU A 1 237 ? 0.813 -27.752 33.034 1.00 62.91 237 GLU A C 1
ATOM 1943 O O . GLU A 1 237 ? 0.298 -27.979 31.932 1.00 62.91 237 GLU A O 1
ATOM 1948 N N . LYS A 1 238 ? 2.019 -27.188 33.150 1.00 56.28 238 LYS A N 1
ATOM 1949 C CA . LYS A 1 238 ? 2.890 -26.953 32.002 1.00 56.28 238 LYS A CA 1
ATOM 1950 C C . LYS A 1 238 ? 3.343 -28.322 31.533 1.00 56.28 238 LYS A C 1
ATOM 1952 O O . LYS A 1 238 ? 4.411 -28.773 31.929 1.00 56.28 238 LYS A O 1
ATOM 1957 N N . VAL A 1 239 ? 2.519 -28.969 30.712 1.00 61.31 239 VAL A N 1
ATOM 1958 C CA . VAL A 1 239 ? 2.853 -30.245 30.093 1.00 61.31 239 VAL A CA 1
ATOM 1959 C C . VAL A 1 239 ? 4.169 -30.022 29.346 1.00 61.31 239 VAL A C 1
ATOM 1961 O O . VAL A 1 239 ? 4.220 -29.163 28.452 1.00 61.31 239 VAL A O 1
ATOM 1964 N N . PRO A 1 240 ? 5.257 -30.707 29.737 1.00 68.75 240 PRO A N 1
ATOM 1965 C CA . PRO A 1 240 ? 6.534 -30.583 29.066 1.00 68.75 240 PRO A CA 1
ATOM 1966 C C . PRO A 1 240 ? 6.332 -30.822 27.573 1.00 68.75 240 PRO A C 1
ATOM 1968 O O . PRO A 1 240 ? 5.650 -31.760 27.160 1.00 68.75 240 PRO A O 1
ATOM 1971 N N . ARG A 1 241 ? 6.941 -29.974 26.740 1.00 56.38 241 ARG A N 1
ATOM 1972 C CA . ARG A 1 241 ? 6.760 -29.953 25.275 1.00 56.38 241 ARG A CA 1
ATOM 1973 C C . ARG A 1 241 ? 7.119 -31.280 24.571 1.00 56.38 241 ARG A C 1
ATOM 1975 O O . ARG A 1 241 ? 6.934 -31.376 23.364 1.00 56.38 241 ARG A O 1
ATOM 1982 N N . GLY A 1 242 ? 7.629 -32.273 25.306 1.00 57.91 242 GLY A N 1
ATOM 1983 C CA . GLY A 1 242 ? 7.956 -33.621 24.840 1.00 57.91 242 GLY A CA 1
ATOM 1984 C C . GLY A 1 242 ? 6.978 -34.737 25.247 1.00 57.91 242 GLY A C 1
ATOM 1985 O O . GLY A 1 242 ? 7.142 -35.846 24.754 1.00 57.91 242 GLY A O 1
ATOM 1986 N N . GLU A 1 243 ? 5.969 -34.490 26.093 1.00 54.97 243 GLU A N 1
ATOM 1987 C CA . GLU A 1 243 ? 5.035 -35.545 26.551 1.00 54.97 243 GLU A CA 1
ATOM 1988 C C . GLU A 1 243 ? 3.705 -35.596 25.782 1.00 54.97 243 GLU A C 1
ATOM 1990 O O . GLU A 1 243 ? 2.985 -36.590 25.848 1.00 54.97 243 GLU A O 1
ATOM 1995 N N . LEU A 1 244 ? 3.406 -34.581 24.966 1.00 54.19 244 LEU A N 1
ATOM 1996 C CA . LEU A 1 244 ? 2.158 -34.489 24.190 1.00 54.19 244 LEU A CA 1
ATOM 1997 C C . LEU A 1 244 ? 2.027 -35.507 23.037 1.00 54.19 244 LEU A C 1
ATOM 1999 O O . LEU A 1 244 ? 1.038 -35.466 22.314 1.00 54.19 244 LEU A O 1
ATOM 2003 N N . LEU A 1 245 ? 2.992 -36.415 22.852 1.00 55.34 245 LEU A N 1
ATOM 2004 C CA . LEU A 1 245 ? 2.984 -37.410 21.769 1.00 55.34 245 LEU A CA 1
ATOM 2005 C C . LEU A 1 245 ? 2.903 -38.870 22.243 1.00 55.34 245 LEU A C 1
ATOM 2007 O O . LEU A 1 245 ? 2.935 -39.767 21.408 1.00 55.34 245 LEU A O 1
ATOM 2011 N N . LYS A 1 246 ? 2.774 -39.140 23.551 1.00 54.94 246 LYS A N 1
ATOM 2012 C CA . LYS A 1 246 ? 2.713 -40.522 24.076 1.00 54.94 246 LYS A CA 1
ATOM 2013 C C . LYS A 1 246 ? 1.382 -40.920 24.714 1.00 54.94 246 LYS A C 1
ATOM 2015 O O . LYS A 1 246 ? 1.321 -41.932 25.403 1.00 54.94 246 LYS A O 1
ATOM 2020 N N . THR A 1 247 ? 0.302 -40.170 24.507 1.00 58.06 247 THR A N 1
ATOM 2021 C CA . THR A 1 247 ? -0.995 -40.527 25.096 1.00 58.06 247 THR A CA 1
ATOM 2022 C C . THR A 1 247 ? -1.927 -41.217 24.092 1.00 58.06 247 THR A C 1
ATOM 2024 O O . THR A 1 247 ? -2.555 -40.611 23.229 1.00 58.06 247 THR A O 1
ATOM 2027 N N . LYS A 1 248 ? -2.028 -42.536 24.296 1.00 53.41 248 LYS A N 1
ATOM 2028 C CA . LYS A 1 248 ? -3.198 -43.420 24.135 1.00 53.41 248 LYS A CA 1
ATOM 2029 C C . LYS A 1 248 ? -3.756 -43.813 22.765 1.00 53.41 248 LYS A C 1
ATOM 2031 O O . LYS A 1 248 ? -4.504 -44.780 22.748 1.00 53.41 248 LYS A O 1
ATOM 2036 N N . ASN A 1 249 ? -3.379 -43.193 21.648 1.00 53.03 249 ASN A N 1
ATOM 2037 C CA . ASN A 1 249 ? -3.920 -43.607 20.336 1.00 53.03 249 ASN A CA 1
ATOM 2038 C C . ASN A 1 249 ? -2.927 -44.349 19.427 1.00 53.03 249 ASN A C 1
ATOM 2040 O O . ASN A 1 249 ? -3.294 -44.703 18.311 1.00 53.03 249 ASN A O 1
ATOM 2044 N N . HIS A 1 250 ? -1.697 -44.606 19.883 1.00 51.88 250 HIS A N 1
ATOM 2045 C CA . HIS A 1 250 ? -0.716 -45.345 19.079 1.00 51.88 250 HIS A CA 1
ATOM 2046 C C . HIS A 1 250 ? -0.799 -46.874 19.223 1.00 51.88 250 HIS A C 1
ATOM 2048 O O . HIS A 1 250 ? -0.300 -47.567 18.350 1.00 51.88 250 HIS A O 1
ATOM 2054 N N . GLU A 1 251 ? -1.483 -47.398 20.246 1.00 54.72 251 GLU A N 1
ATOM 2055 C CA . GLU A 1 251 ? -1.665 -48.851 20.438 1.00 54.72 251 GLU A CA 1
ATOM 2056 C C . GLU A 1 251 ? -2.848 -49.429 19.634 1.00 54.72 251 GLU A C 1
ATOM 2058 O O . GLU A 1 251 ? -3.004 -50.639 19.547 1.00 54.72 251 GLU A O 1
ATOM 2063 N N . ALA A 1 252 ? -3.680 -48.587 19.009 1.00 56.72 252 ALA A N 1
ATOM 2064 C CA . ALA A 1 252 ? -4.842 -49.043 18.238 1.00 56.72 252 ALA A CA 1
ATOM 2065 C C . ALA A 1 252 ? -4.524 -49.416 16.775 1.00 56.72 252 ALA A C 1
ATOM 2067 O O . ALA A 1 252 ? -5.436 -49.777 16.041 1.00 56.72 252 ALA A O 1
ATOM 2068 N N . PHE A 1 253 ? -3.263 -49.304 16.341 1.00 55.19 253 PHE A N 1
ATOM 2069 C CA . PHE A 1 253 ? -2.856 -49.526 14.946 1.00 55.19 253 PHE A CA 1
ATOM 2070 C C . PHE A 1 253 ? -1.842 -50.667 14.751 1.00 55.19 253 PHE A C 1
ATOM 2072 O O . PHE A 1 253 ? -1.397 -50.872 13.629 1.00 55.19 253 PHE A O 1
ATOM 2079 N N . GLU A 1 254 ? -1.492 -51.427 15.795 1.00 56.53 254 GLU A N 1
ATOM 2080 C CA . GLU A 1 254 ? -0.534 -52.548 15.690 1.00 56.53 254 GLU A CA 1
ATOM 2081 C C . GLU A 1 254 ? -1.192 -53.940 15.558 1.00 56.53 254 GLU A C 1
ATOM 2083 O O . GLU A 1 254 ? -0.503 -54.942 15.708 1.00 56.53 254 GLU A O 1
ATOM 2088 N N . HIS A 1 255 ? -2.499 -54.046 15.274 1.00 58.62 255 HIS A N 1
ATOM 2089 C CA . HIS A 1 255 ? -3.203 -55.344 15.313 1.00 58.62 255 HIS A CA 1
ATOM 2090 C C . HIS A 1 255 ? -3.859 -55.849 14.012 1.00 58.62 255 HIS A C 1
ATOM 2092 O O . HIS A 1 255 ? -4.556 -56.856 14.075 1.00 58.62 255 HIS A O 1
ATOM 2098 N N . ASP A 1 256 ? -3.602 -55.242 12.847 1.00 59.69 256 ASP A N 1
ATOM 2099 C CA . ASP A 1 256 ? -4.269 -55.617 11.578 1.00 59.69 256 ASP A CA 1
ATOM 2100 C C . ASP A 1 256 ? -3.343 -56.241 10.500 1.00 59.69 256 ASP A C 1
ATOM 2102 O O . ASP A 1 256 ? -3.697 -56.255 9.322 1.00 59.69 256 ASP A O 1
ATOM 2106 N N . ASP A 1 257 ? -2.190 -56.816 10.869 1.00 60.06 257 ASP A N 1
ATOM 2107 C CA . ASP A 1 257 ? -1.265 -57.457 9.906 1.00 60.06 257 ASP A CA 1
ATOM 2108 C C . ASP A 1 257 ? -1.514 -58.972 9.669 1.00 60.06 257 ASP A C 1
ATOM 2110 O O . ASP A 1 257 ? -0.745 -59.629 8.970 1.00 60.06 257 ASP A O 1
ATOM 2114 N N . ASP A 1 258 ? -2.630 -59.539 10.145 1.00 59.72 258 ASP A N 1
ATOM 2115 C CA . ASP A 1 258 ? -2.936 -60.980 10.019 1.00 59.72 258 ASP A CA 1
ATOM 2116 C C . ASP A 1 258 ? -3.757 -61.353 8.756 1.00 59.72 258 ASP A C 1
ATOM 2118 O O . ASP A 1 258 ? -4.488 -62.346 8.744 1.00 59.72 258 ASP A O 1
ATOM 2122 N N . PHE A 1 259 ? -3.659 -60.589 7.662 1.00 55.28 259 PHE A N 1
ATOM 2123 C CA . PHE A 1 259 ? -4.322 -60.908 6.383 1.00 55.28 259 PHE A CA 1
ATOM 2124 C C . PHE A 1 259 ? -3.374 -61.590 5.376 1.00 55.28 259 PHE A C 1
ATOM 2126 O O . PHE A 1 259 ? -3.265 -61.190 4.217 1.00 55.28 259 PHE A O 1
ATOM 2133 N N . GLU A 1 260 ? -2.709 -62.670 5.795 1.00 57.47 260 GLU A N 1
ATOM 2134 C CA . GLU A 1 260 ? -2.134 -63.655 4.870 1.00 57.47 260 GLU A CA 1
ATOM 2135 C C . GLU A 1 260 ? -3.114 -64.816 4.667 1.00 57.47 260 GLU A C 1
ATOM 2137 O O . GLU A 1 260 ? -3.293 -65.671 5.533 1.00 57.47 260 GLU A O 1
ATOM 2142 N N . GLY A 1 261 ? -3.728 -64.870 3.484 1.00 64.00 261 GLY A N 1
ATOM 2143 C CA . GLY A 1 261 ? -4.395 -66.075 2.998 1.00 64.00 261 GLY A CA 1
ATOM 2144 C C . GLY A 1 261 ? -5.810 -65.845 2.498 1.00 64.00 261 GLY A C 1
ATOM 2145 O O . GLY A 1 261 ? -6.764 -66.195 3.180 1.00 64.00 261 GLY A O 1
ATOM 2146 N N . LEU A 1 262 ? -5.932 -65.318 1.279 1.00 56.47 262 LEU A N 1
ATOM 2147 C CA . LEU A 1 262 ? -6.929 -65.722 0.281 1.00 56.47 262 LEU A CA 1
ATOM 2148 C C . LEU A 1 262 ? -6.604 -64.998 -1.037 1.00 56.47 262 LEU A C 1
ATOM 2150 O O . LEU A 1 262 ? -6.551 -63.770 -1.057 1.00 56.47 262 LEU A O 1
ATOM 2154 N N . PHE A 1 263 ? -6.457 -65.810 -2.092 1.00 58.97 263 PHE A N 1
ATOM 2155 C CA . PHE A 1 263 ? -6.173 -65.534 -3.514 1.00 58.97 263 PHE A CA 1
ATOM 2156 C C . PHE A 1 263 ? -4.733 -65.766 -3.977 1.00 58.97 263 PHE A C 1
ATOM 2158 O O . PHE A 1 263 ? -3.840 -64.949 -3.675 1.00 58.97 263 PHE A O 1
#

Radius of gyration: 28.05 Å; Cα contacts (8 Å, |Δi|>4): 193; chains: 1; bounding box: 50×83×83 Å

Secondary structure (DSSP, 8-state):
-HHHHHH--HHHHHIIIIIHHHHHHHHHHHHHHHHHHHHHHHHHTTPPPP-HHHHHHHHHHHHHHHHHHHHHHHHHHTTTGGGSPTT----HHHHHHHHHHHHHHHHHHHHHHHHHHHHHHHHHH---HHHHHHHHHHHHHHHHHHHHHHHHHHHHHHHHHHHHHHHHHHHHHTS---HHHHHHHHHHHHTHHHHHHHHHHHHHHHHSTT--PPPPPTT-S---S--TTSPPPPP-----TTTTT-SSSSGGGSS--------

Foldseek 3Di:
DLVVLLPDDLVVLLCCLVVVVVVLVVVLVVVVVVLVVVQVVCVVVVHQRDDLVSLVSCVVSLVSNLCSLLVNLCSLLVVCPVLFAPPDDDDVVLLVVLSVLLSCLSVVVSVLVSVLVVLVSVLVPDPDPVSVVVSVVVNVVSVVVSVVSVVSSVVSLLVSLVSSQQSLQSSQQSAGDDCVRRVVSSVLSVVVSNVSVPVSVSSNLSPDPPRDGDDHPPPRHNCDPPPPVDDPDPDPPPPPPPPPPPDDDPVVPPPPPPPPDDD